Protein AF-0000000078795588 (afdb_homodimer)

Organism: Cecembia lonarensis (strain CCUG 58316 / KCTC 22772 / LW9) (NCBI:txid1225176)

InterPro domains:
  IPR018873 KilA-N, DNA-binding domain [PF10543] (16-115)

Foldseek 3Di:
DDPVVLVVLLVLLVLQWDADPNFTKGWLCSLCVQLVHHSVVLVVLCVVVVVQADCVFKDFDDPVRQVVVLVVSLVVPDDPPVNPVSVVVVPDPVPVPVGTIMIGGLSNLLSSCVRRPDPSSNVSSVSSNVSVVVLVVLLVVLVVVLVVLVVVLVVPVPCVVVSVVVNVVSCCVNVVPPPPPPPPPPPDD/DDPVVLVVLLVLLVLQWDADPNFTKGWLCSLCVQLVHHSVVLVVLCVVVVVQADCVFKDFDDPVRQVVVLVVSLVVPDDPPVNPVSVVVVPDPVPVPVGTIMIGGLSNLLSSCVRRPDPSSNVSSVSSNVSVVVLVVLLVVLVVVLVVLVVVLVVPVPCVVVSVVVNVVSCCVNVVPPPPPPPPPPPDD

Solvent-accessible surface area (backbone atoms only — not comparable to full-atom values): 21237 Å² total; per-residue (Å²): 131,57,73,64,58,55,49,51,51,48,51,53,49,58,72,49,53,42,78,53,95,91,32,60,25,32,41,45,59,63,49,14,57,66,43,70,47,52,44,67,56,50,52,50,46,45,61,78,43,44,90,73,48,49,70,86,18,30,47,66,49,50,74,69,55,47,53,52,49,53,52,52,50,47,59,69,68,32,53,93,84,55,59,67,62,67,62,59,44,65,64,80,75,48,64,69,61,90,56,70,56,42,33,24,23,68,64,26,50,44,45,44,49,52,66,40,78,48,72,60,27,44,55,44,47,52,51,50,53,50,49,56,50,50,53,50,51,52,49,51,51,46,51,51,48,48,47,50,43,50,55,49,28,69,71,32,80,83,52,36,65,59,41,53,50,51,44,51,48,46,45,44,65,69,43,61,58,84,60,73,69,75,72,78,71,76,78,77,131,131,59,73,63,57,56,48,53,51,49,51,54,50,58,71,48,52,42,78,52,96,91,34,61,26,33,42,44,59,61,50,14,56,66,44,70,47,52,45,66,56,49,53,48,46,45,61,77,44,44,91,73,48,49,70,86,19,30,45,69,50,49,76,67,55,48,54,52,48,51,52,51,52,50,59,69,68,34,55,93,84,55,60,65,61,67,61,58,42,65,66,79,73,46,60,70,60,91,58,71,56,42,32,24,24,68,65,27,51,43,44,44,48,51,68,40,78,47,74,61,27,42,54,43,46,52,52,49,53,51,50,55,51,51,52,48,52,53,48,51,51,46,51,50,49,47,48,50,42,50,54,50,28,70,74,32,79,81,50,37,66,61,40,52,50,50,44,52,49,47,43,45,64,68,44,61,59,84,60,73,70,75,72,78,69,78,77,76,131

Sequence (378 aa):
MDNSSDLIIQERITRSIHLIRNQKVMMDSDLAEMYGVETKVLNQAVKRNMDRFPEDFMFQLTNEEWEDLQVTVKEQNVPHSLRSQFVTLKSDRGRHRKYLPYVFTEQGVAMLSSVLKSKTAIQVNISIMRVFVKMREWAANYQGLIRKIDELSQNQSEHNEHIQNIYQIIEELVRPSMTERKTIGFKKPMDNSSDLIIQERITRSIHLIRNQKVMMDSDLAEMYGVETKVLNQAVKRNMDRFPEDFMFQLTNEEWEDLQVTVKEQNVPHSLRSQFVTLKSDRGRHRKYLPYVFTEQGVAMLSSVLKSKTAIQVNISIMRVFVKMREWAANYQGLIRKIDELSQNQSEHNEHIQNIYQIIEELVRPSMTERKTIGFKKP

Structure (mmCIF, N/CA/C/O backbone):
data_AF-0000000078795588-model_v1
#
loop_
_entity.id
_entity.type
_entity.pdbx_description
1 polymer 'ORF6N domain protein'
#
loop_
_atom_site.group_PDB
_atom_site.id
_atom_site.type_symbol
_atom_site.label_atom_id
_atom_site.label_alt_id
_atom_site.label_comp_id
_atom_site.label_asym_id
_atom_site.label_entity_id
_atom_site.label_seq_id
_atom_site.pdbx_PDB_ins_code
_atom_site.Cartn_x
_atom_site.Cartn_y
_atom_site.Cartn_z
_atom_site.occupancy
_atom_site.B_iso_or_equiv
_atom_site.auth_seq_id
_atom_site.auth_comp_id
_atom_site.auth_asym_id
_atom_site.auth_atom_id
_atom_site.pdbx_PDB_model_num
ATOM 1 N N . MET A 1 1 ? -12.211 -0.584 -21.031 1 42 1 MET A N 1
ATOM 2 C CA . MET A 1 1 ? -13.156 -0.68 -19.922 1 42 1 MET A CA 1
ATOM 3 C C . MET A 1 1 ? -13.859 0.653 -19.688 1 42 1 MET A C 1
ATOM 5 O O . MET A 1 1 ? -13.211 1.695 -19.594 1 42 1 MET A O 1
ATOM 9 N N . ASP A 1 2 ? -15.055 0.732 -19.844 1 54.34 2 ASP A N 1
ATOM 10 C CA . ASP A 1 2 ? -15.891 1.929 -19.875 1 54.34 2 ASP A CA 1
ATOM 11 C C . ASP A 1 2 ? -15.781 2.715 -18.578 1 54.34 2 ASP A C 1
ATOM 13 O O . ASP A 1 2 ? -15.57 2.133 -17.516 1 54.34 2 ASP A O 1
ATOM 17 N N . ASN A 1 3 ? -15.414 3.998 -18.672 1 61.44 3 ASN A N 1
ATOM 18 C CA . ASN A 1 3 ? -15.305 5.008 -17.625 1 61.44 3 ASN A CA 1
ATOM 19 C C . ASN A 1 3 ? -16.375 4.82 -16.562 1 61.44 3 ASN A C 1
ATOM 21 O O . ASN A 1 3 ? -16.094 4.957 -15.367 1 61.44 3 ASN A O 1
ATOM 25 N N . SER A 1 4 ? -17.484 4.328 -17.047 1 63.31 4 SER A N 1
ATOM 26 C CA . SER A 1 4 ? -18.609 4.18 -16.109 1 63.31 4 SER A CA 1
ATOM 27 C C . SER A 1 4 ? -18.438 2.953 -15.227 1 63.31 4 SER A C 1
ATOM 29 O O . SER A 1 4 ? -18.703 3.006 -14.023 1 63.31 4 SER A O 1
ATOM 31 N N . SER A 1 5 ? -17.938 1.923 -15.836 1 75.19 5 SER A N 1
ATOM 32 C CA . SER A 1 5 ? -17.75 0.682 -15.094 1 75.19 5 SER A CA 1
ATOM 33 C C . SER A 1 5 ? -16.641 0.83 -14.047 1 75.19 5 SER A C 1
ATOM 35 O O . SER A 1 5 ? -16.75 0.304 -12.938 1 75.19 5 SER A O 1
ATOM 37 N N . ASP A 1 6 ? -15.695 1.58 -14.445 1 77.56 6 ASP A N 1
ATOM 38 C CA . ASP A 1 6 ? -14.578 1.812 -13.547 1 77.56 6 ASP A CA 1
ATOM 39 C C . ASP A 1 6 ? -15.016 2.613 -12.32 1 77.56 6 ASP A C 1
ATOM 41 O O . ASP A 1 6 ? -14.586 2.326 -11.203 1 77.56 6 ASP A O 1
ATOM 45 N N . LEU A 1 7 ? -16.031 3.453 -12.594 1 77.81 7 LEU A N 1
ATOM 46 C CA . LEU A 1 7 ? -16.5 4.293 -11.508 1 77.81 7 LEU A CA 1
ATOM 47 C C . LEU A 1 7 ? -17.359 3.484 -10.539 1 77.81 7 LEU A C 1
ATOM 49 O O . LEU A 1 7 ? -17.297 3.691 -9.32 1 77.81 7 LEU A O 1
ATOM 53 N N . ILE A 1 8 ? -18.094 2.59 -11.094 1 79.5 8 ILE A N 1
ATOM 54 C CA . ILE A 1 8 ? -18.969 1.771 -10.273 1 79.5 8 ILE A CA 1
ATOM 55 C C . ILE A 1 8 ? -18.141 0.85 -9.383 1 79.5 8 ILE A C 1
ATOM 57 O O . ILE A 1 8 ? -18.438 0.698 -8.188 1 79.5 8 ILE A O 1
ATOM 61 N N . ILE A 1 9 ? -17.109 0.32 -9.938 1 87.31 9 ILE A N 1
ATOM 62 C CA . ILE A 1 9 ? -16.25 -0.585 -9.172 1 87.31 9 ILE A CA 1
ATOM 63 C C . ILE A 1 9 ? -15.516 0.192 -8.086 1 87.31 9 ILE A C 1
ATOM 65 O O . ILE A 1 9 ? -15.375 -0.292 -6.957 1 87.31 9 ILE A O 1
ATOM 69 N N . GLN A 1 10 ? -15.18 1.382 -8.43 1 86.19 10 GLN A N 1
ATOM 70 C CA . GLN A 1 10 ? -14.469 2.209 -7.461 1 86.19 10 GLN A CA 1
ATOM 71 C C . GLN A 1 10 ? -15.367 2.553 -6.273 1 86.19 10 GLN A C 1
ATOM 73 O O . GLN A 1 10 ? -14.914 2.543 -5.125 1 86.19 10 GLN A O 1
ATOM 78 N N . GLU A 1 11 ? -16.594 2.83 -6.648 1 81.56 11 GLU A N 1
ATOM 79 C CA . GLU A 1 11 ? -17.547 3.15 -5.594 1 81.56 11 GLU A CA 1
ATOM 80 C C . GLU A 1 11 ? -17.797 1.945 -4.691 1 81.56 11 GLU A C 1
ATOM 82 O O . GLU A 1 11 ? -17.859 2.082 -3.467 1 81.56 11 GLU A O 1
ATOM 87 N N . ARG A 1 12 ? -17.922 0.865 -5.328 1 86 12 ARG A N 1
ATOM 88 C CA . ARG A 1 12 ? -18.141 -0.372 -4.582 1 86 12 ARG A CA 1
ATOM 89 C C . ARG A 1 12 ? -16.969 -0.665 -3.65 1 86 12 ARG A C 1
ATOM 91 O O . ARG A 1 12 ? -17.172 -1.044 -2.494 1 86 12 ARG A O 1
ATOM 98 N N . ILE A 1 13 ? -15.797 -0.481 -4.137 1 91.88 13 ILE A N 1
ATOM 99 C CA . ILE A 1 13 ? -14.586 -0.716 -3.355 1 91.88 13 ILE A CA 1
ATOM 100 C C . ILE A 1 13 ? -14.547 0.243 -2.168 1 91.88 13 ILE A C 1
ATOM 102 O O . ILE A 1 13 ? -14.328 -0.177 -1.03 1 91.88 13 ILE A O 1
ATOM 106 N N . THR A 1 14 ? -14.859 1.479 -2.461 1 87.44 14 THR A N 1
ATOM 107 C CA . THR A 1 14 ? -14.797 2.508 -1.43 1 87.44 14 THR A CA 1
ATOM 108 C C . THR A 1 14 ? -15.766 2.193 -0.29 1 87.44 14 THR A C 1
ATOM 110 O O . THR A 1 14 ? -15.406 2.324 0.883 1 87.44 14 THR A O 1
ATOM 113 N N . ARG A 1 15 ? -16.875 1.668 -0.626 1 82.69 15 ARG A N 1
ATOM 114 C CA . ARG A 1 15 ? -17.922 1.373 0.353 1 82.69 15 ARG A CA 1
ATOM 115 C C . ARG A 1 15 ? -17.562 0.141 1.179 1 82.69 15 ARG A C 1
ATOM 117 O O . ARG A 1 15 ? -18.094 -0.06 2.27 1 82.69 15 ARG A O 1
ATOM 124 N N . SER A 1 16 ? -16.656 -0.606 0.677 1 91.25 16 SER A N 1
ATOM 125 C CA . SER A 1 16 ? -16.297 -1.862 1.331 1 91.25 16 SER A CA 1
ATOM 126 C C . SER A 1 16 ? -15.078 -1.699 2.221 1 91.25 16 SER A C 1
ATOM 128 O O . SER A 1 16 ? -14.562 -2.68 2.764 1 91.25 16 SER A O 1
ATOM 130 N N . ILE A 1 17 ? -14.57 -0.516 2.346 1 91.94 17 ILE A N 1
ATOM 131 C CA . ILE A 1 17 ? -13.422 -0.249 3.205 1 91.94 17 ILE A CA 1
ATOM 132 C C . ILE A 1 17 ? -13.906 0.265 4.562 1 91.94 17 ILE A C 1
ATOM 134 O O . ILE A 1 17 ? -14.711 1.193 4.629 1 91.94 17 ILE A O 1
ATOM 138 N N . HIS A 1 18 ? -13.422 -0.373 5.613 1 89.31 18 HIS A N 1
ATOM 139 C CA . HIS A 1 18 ? -13.797 -0.026 6.98 1 89.31 18 HIS A CA 1
ATOM 140 C C . HIS A 1 18 ? -12.578 0.349 7.812 1 89.31 18 HIS A C 1
ATOM 142 O O . HIS A 1 18 ? -11.453 -0.041 7.484 1 89.31 18 HIS A O 1
ATOM 148 N N . LEU A 1 19 ? -12.828 1.055 8.82 1 89.56 19 LEU A N 1
ATOM 149 C CA . LEU A 1 19 ? -11.781 1.384 9.781 1 89.56 19 LEU A CA 1
ATOM 150 C C . LEU A 1 19 ? -11.898 0.527 11.031 1 89.56 19 LEU A C 1
ATOM 152 O O . LEU A 1 19 ? -12.867 0.66 11.789 1 89.56 19 LEU A O 1
ATOM 156 N N . ILE A 1 20 ? -10.969 -0.334 11.227 1 91 20 ILE A N 1
ATOM 157 C CA . ILE A 1 20 ? -10.93 -1.21 12.398 1 91 20 ILE A CA 1
ATOM 158 C C . ILE A 1 20 ? -9.531 -1.191 13.008 1 91 20 ILE A C 1
ATOM 160 O O . ILE A 1 20 ? -8.539 -1.351 12.297 1 91 20 ILE A O 1
ATOM 164 N N . ARG A 1 21 ? -9.422 -1.012 14.281 1 92.31 21 ARG A N 1
ATOM 165 C CA . ARG A 1 21 ? -8.148 -0.946 14.984 1 92.31 21 ARG A CA 1
ATOM 166 C C . ARG A 1 21 ? -7.215 0.074 14.328 1 92.31 21 ARG A C 1
ATOM 168 O O . ARG A 1 21 ? -6.039 -0.21 14.102 1 92.31 21 ARG A O 1
ATOM 175 N N . ASN A 1 22 ? -7.801 1.106 13.867 1 86.31 22 ASN A N 1
ATOM 176 C CA . ASN A 1 22 ? -7.109 2.242 13.266 1 86.31 22 ASN A CA 1
ATOM 177 C C . ASN A 1 22 ? -6.477 1.873 11.93 1 86.31 22 ASN A C 1
ATOM 179 O O . ASN A 1 22 ? -5.492 2.482 11.516 1 86.31 22 ASN A O 1
ATOM 183 N N . GLN A 1 23 ? -7.062 0.828 11.328 1 90.94 23 GLN A N 1
ATOM 184 C CA . GLN A 1 23 ? -6.598 0.394 10.016 1 90.94 23 GLN A CA 1
ATOM 185 C C . GLN A 1 23 ? -7.762 0.285 9.031 1 90.94 23 GLN A C 1
ATOM 187 O O . GLN A 1 23 ? -8.852 -0.165 9.391 1 90.94 23 GLN A O 1
ATOM 192 N N . LYS A 1 24 ? -7.461 0.81 7.871 1 92.56 24 LYS A N 1
ATOM 193 C CA . LYS A 1 24 ? -8.438 0.574 6.809 1 92.56 24 LYS A CA 1
ATOM 194 C C . LYS A 1 24 ? -8.398 -0.877 6.34 1 92.56 24 LYS A C 1
ATOM 196 O O . LYS A 1 24 ? -7.332 -1.391 5.98 1 92.56 24 LYS A O 1
ATOM 201 N N . VAL A 1 25 ? -9.586 -1.532 6.359 1 96.38 25 VAL A N 1
ATOM 202 C CA . VAL A 1 25 ? -9.594 -2.959 6.059 1 96.38 25 VAL A CA 1
ATOM 203 C C . VAL A 1 25 ? -10.781 -3.291 5.156 1 96.38 25 VAL A C 1
ATOM 205 O O . VAL A 1 25 ? -11.727 -2.508 5.051 1 96.38 25 VAL A O 1
ATOM 208 N N . MET A 1 26 ? -10.648 -4.41 4.492 1 97.38 26 MET A N 1
ATOM 209 C CA . MET A 1 26 ? -11.742 -4.996 3.721 1 97.38 26 MET A CA 1
ATOM 210 C C . MET A 1 26 ? -12.055 -6.406 4.199 1 97.38 26 MET A C 1
ATOM 212 O O . MET A 1 26 ? -11.148 -7.172 4.527 1 97.38 26 MET A O 1
ATOM 216 N N . MET A 1 27 ? -13.312 -6.762 4.148 1 96.81 27 MET A N 1
ATOM 217 C CA . MET A 1 27 ? -13.766 -8.07 4.617 1 96.81 27 MET A CA 1
ATOM 218 C C . MET A 1 27 ? -13.461 -9.148 3.588 1 96.81 27 MET A C 1
ATOM 220 O O . MET A 1 27 ? -13.547 -8.906 2.381 1 96.81 27 MET A O 1
ATOM 224 N N . ASP A 1 28 ? -13.195 -10.344 4.105 1 97.62 28 ASP A N 1
ATOM 225 C CA . ASP A 1 28 ? -12.922 -11.477 3.23 1 97.62 28 ASP A CA 1
ATOM 226 C C . ASP A 1 28 ? -14.094 -11.75 2.293 1 97.62 28 ASP A C 1
ATOM 228 O O . ASP A 1 28 ? -13.898 -12.023 1.107 1 97.62 28 ASP A O 1
ATOM 232 N N . SER A 1 29 ? -15.297 -11.617 2.814 1 95.81 29 SER A N 1
ATOM 233 C CA . SER A 1 29 ? -16.484 -11.883 2.016 1 95.81 29 SER A CA 1
ATOM 234 C C . SER A 1 29 ? -16.625 -10.891 0.869 1 95.81 29 SER A C 1
ATOM 236 O O . SER A 1 29 ? -16.922 -11.273 -0.263 1 95.81 29 SER A O 1
ATOM 238 N N . ASP A 1 30 ? -16.406 -9.594 1.185 1 94.94 30 ASP A N 1
ATOM 239 C CA . ASP A 1 30 ? -16.469 -8.562 0.153 1 94.94 30 ASP A CA 1
ATOM 240 C C . ASP A 1 30 ? -15.398 -8.781 -0.913 1 94.94 30 ASP A C 1
ATOM 242 O O . ASP A 1 30 ? -15.68 -8.672 -2.109 1 94.94 30 ASP A O 1
ATOM 246 N N . LEU A 1 31 ? -14.188 -9.141 -0.479 1 97.62 31 LEU A N 1
ATOM 247 C CA . LEU A 1 31 ? -13.078 -9.391 -1.391 1 97.62 31 LEU A CA 1
ATOM 248 C C . LEU A 1 31 ? -13.367 -10.594 -2.283 1 97.62 31 LEU A C 1
ATOM 250 O O . LEU A 1 31 ? -13.156 -10.539 -3.496 1 97.62 31 LEU A O 1
ATOM 254 N N . ALA A 1 32 ? -13.883 -11.602 -1.669 1 97.25 32 ALA A N 1
ATOM 255 C CA . ALA A 1 32 ? -14.203 -12.812 -2.428 1 97.25 32 ALA A CA 1
ATOM 256 C C . ALA A 1 32 ? -15.203 -12.508 -3.537 1 97.25 32 ALA A C 1
ATOM 258 O O . ALA A 1 32 ? -15.023 -12.945 -4.68 1 97.25 32 ALA A O 1
ATOM 259 N N . GLU A 1 33 ? -16.188 -11.805 -3.162 1 95.56 33 GLU A N 1
ATOM 260 C CA . GLU A 1 33 ? -17.203 -11.422 -4.137 1 95.56 33 GLU A CA 1
ATOM 261 C C . GLU A 1 33 ? -16.594 -10.625 -5.285 1 95.56 33 GLU A C 1
ATOM 263 O O . GLU A 1 33 ? -16.859 -10.906 -6.457 1 95.56 33 GLU A O 1
ATOM 268 N N . MET A 1 34 ? -15.773 -9.711 -4.941 1 95.75 34 MET A N 1
ATOM 269 C CA . MET A 1 34 ? -15.164 -8.852 -5.961 1 95.75 34 MET A CA 1
ATOM 270 C C . MET A 1 34 ? -14.227 -9.656 -6.852 1 95.75 34 MET A C 1
ATOM 272 O O . MET A 1 34 ? -14.133 -9.406 -8.055 1 95.75 34 MET A O 1
ATOM 276 N N . TYR A 1 35 ? -13.57 -10.602 -6.254 1 95.94 35 TYR A N 1
ATOM 277 C CA . TYR A 1 35 ? -12.625 -11.43 -6.992 1 95.94 35 TYR A CA 1
ATOM 278 C C . TYR A 1 35 ? -13.352 -12.5 -7.801 1 95.94 35 TYR A C 1
ATOM 280 O O . TYR A 1 35 ? -12.758 -13.141 -8.672 1 95.94 35 TYR A O 1
ATOM 288 N N . GLY A 1 36 ? -14.539 -12.711 -7.539 1 94.81 36 GLY A N 1
ATOM 289 C CA . GLY A 1 36 ? -15.32 -13.711 -8.258 1 94.81 36 GLY A CA 1
ATOM 290 C C . GLY A 1 36 ? -15.094 -15.125 -7.754 1 94.81 36 GLY A C 1
ATOM 291 O O . GLY A 1 36 ? -15.086 -16.078 -8.539 1 94.81 36 GLY A O 1
ATOM 292 N N . VAL A 1 37 ? -14.82 -15.281 -6.457 1 96.44 37 VAL A N 1
ATOM 293 C CA . VAL A 1 37 ? -14.617 -16.594 -5.84 1 96.44 37 VAL A CA 1
ATOM 294 C C . VAL A 1 37 ? -15.445 -16.688 -4.562 1 96.44 37 VAL A C 1
ATOM 296 O O . VAL A 1 37 ? -15.977 -15.688 -4.078 1 96.44 37 VAL A O 1
ATOM 299 N N . GLU A 1 38 ? -15.586 -17.906 -4.105 1 96.19 38 GLU A N 1
ATOM 300 C CA . GLU A 1 38 ? -16.234 -18.094 -2.812 1 96.19 38 GLU A CA 1
ATOM 301 C C . GLU A 1 38 ? -15.312 -17.688 -1.666 1 96.19 38 GLU A C 1
ATOM 303 O O . GLU A 1 38 ? -14.094 -17.844 -1.756 1 96.19 38 GLU A O 1
ATOM 308 N N . THR A 1 39 ? -15.898 -17.188 -0.557 1 95.81 39 THR A N 1
ATOM 309 C CA . THR A 1 39 ? -15.133 -16.781 0.616 1 95.81 39 THR A CA 1
ATOM 310 C C . THR A 1 39 ? -14.266 -17.938 1.112 1 95.81 39 THR A C 1
ATOM 312 O O . THR A 1 39 ? -13.102 -17.734 1.475 1 95.81 39 THR A O 1
ATOM 315 N N . LYS A 1 40 ? -14.852 -19.109 1.037 1 95.44 40 LYS A N 1
ATOM 316 C CA . LYS A 1 40 ? -14.125 -20.297 1.49 1 95.44 40 LYS A CA 1
ATOM 317 C C . LYS A 1 40 ? -12.883 -20.531 0.635 1 95.44 40 LYS A C 1
ATOM 319 O O . LYS A 1 40 ? -11.828 -20.906 1.154 1 95.44 40 LYS A O 1
ATOM 324 N N . VAL A 1 41 ? -13.008 -20.359 -0.613 1 96.25 41 VAL A N 1
ATOM 325 C CA . VAL A 1 41 ? -11.914 -20.562 -1.555 1 96.25 41 VAL A CA 1
ATOM 326 C C . VAL A 1 41 ? -10.82 -19.531 -1.309 1 96.25 41 VAL A C 1
ATOM 328 O O . VAL A 1 41 ? -9.633 -19.875 -1.28 1 96.25 41 VAL A O 1
ATOM 331 N N . LEU A 1 42 ? -11.211 -18.266 -1.098 1 97.19 42 LEU A N 1
ATOM 332 C CA . LEU A 1 42 ? -10.258 -17.219 -0.779 1 97.19 42 LEU A CA 1
ATOM 333 C C . LEU A 1 42 ? -9.492 -17.547 0.5 1 97.19 42 LEU A C 1
ATOM 335 O O . LEU A 1 42 ? -8.266 -17.5 0.523 1 97.19 42 LEU A O 1
ATOM 339 N N . ASN A 1 43 ? -10.242 -17.922 1.525 1 96.62 43 ASN A N 1
ATOM 340 C CA . ASN A 1 43 ? -9.625 -18.188 2.822 1 96.62 43 ASN A CA 1
ATOM 341 C C . ASN A 1 43 ? -8.727 -19.406 2.773 1 96.62 43 ASN A C 1
ATOM 343 O O . ASN A 1 43 ? -7.703 -19.469 3.459 1 96.62 43 ASN A O 1
ATOM 347 N N . GLN A 1 44 ? -9.109 -20.391 1.909 1 97.25 44 GLN A N 1
ATOM 348 C CA . GLN A 1 44 ? -8.273 -21.562 1.726 1 97.25 44 GLN A CA 1
ATOM 349 C C . GLN A 1 44 ? -6.953 -21.203 1.045 1 97.25 44 GLN A C 1
ATOM 351 O O . GLN A 1 44 ? -5.895 -21.703 1.425 1 97.25 44 GLN A O 1
ATOM 356 N N . ALA A 1 45 ? -7.055 -20.406 0.041 1 96.88 45 ALA A N 1
ATOM 357 C CA . ALA A 1 45 ? -5.855 -19.953 -0.661 1 96.88 45 ALA A CA 1
ATOM 358 C C . ALA A 1 45 ? -4.918 -19.203 0.28 1 96.88 45 ALA A C 1
ATOM 360 O O . ALA A 1 45 ? -3.703 -19.406 0.25 1 96.88 45 ALA A O 1
ATOM 361 N N . VAL A 1 46 ? -5.5 -18.359 1.13 1 97 46 VAL A N 1
ATOM 362 C CA . VAL A 1 46 ? -4.727 -17.609 2.105 1 97 46 VAL A CA 1
ATOM 363 C C . VAL A 1 46 ? -4.062 -18.562 3.098 1 97 46 VAL A C 1
ATOM 365 O O . VAL A 1 46 ? -2.871 -18.422 3.391 1 97 46 VAL A O 1
ATOM 368 N N . LYS A 1 47 ? -4.805 -19.531 3.527 1 96.31 47 LYS A N 1
ATOM 369 C CA . LYS A 1 47 ? -4.305 -20.484 4.508 1 96.31 47 LYS A CA 1
ATOM 370 C C . LYS A 1 47 ? -3.135 -21.297 3.945 1 96.31 47 LYS A C 1
ATOM 372 O O . LYS A 1 47 ? -2.189 -21.609 4.668 1 96.31 47 LYS A O 1
ATOM 377 N N . ARG A 1 48 ? -3.158 -21.625 2.693 1 95.81 48 ARG A N 1
ATOM 378 C CA . ARG A 1 48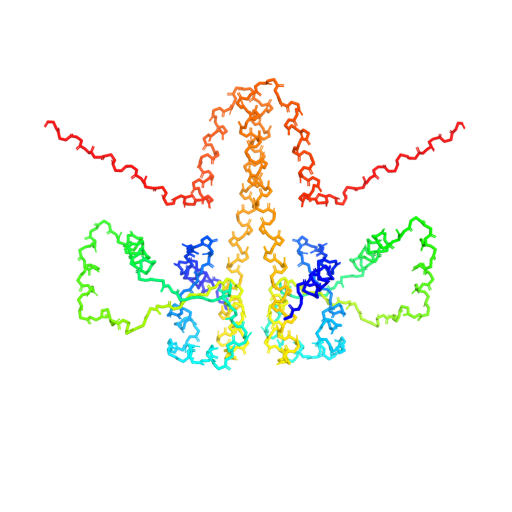 ? -2.1 -22.375 2.025 1 95.81 48 ARG A CA 1
ATOM 379 C C . ARG A 1 48 ? -0.839 -21.531 1.879 1 95.81 48 ARG A C 1
ATOM 381 O O . ARG A 1 48 ? 0.248 -22.062 1.649 1 95.81 48 ARG A O 1
ATOM 388 N N . ASN A 1 49 ? -1.02 -20.219 1.948 1 95.25 49 ASN A N 1
ATOM 389 C CA . ASN A 1 49 ? 0.087 -19.281 1.799 1 95.25 49 ASN A CA 1
ATOM 390 C C . ASN A 1 49 ? 0.212 -18.359 3.012 1 95.25 49 ASN A C 1
ATOM 392 O O . ASN A 1 49 ? 0.456 -17.172 2.865 1 95.25 49 ASN A O 1
ATOM 396 N N . MET A 1 50 ? 0.092 -18.969 4.105 1 94.44 50 MET A N 1
ATOM 397 C CA . MET A 1 50 ? -0.057 -18.203 5.344 1 94.44 50 MET A CA 1
ATOM 398 C C . MET A 1 50 ? 1.188 -17.375 5.625 1 94.44 50 MET A C 1
ATOM 400 O O . MET A 1 50 ? 1.104 -16.312 6.254 1 94.44 50 MET A O 1
ATOM 404 N N . ASP A 1 51 ? 2.299 -17.766 5.094 1 92.75 51 ASP A N 1
ATOM 405 C CA . ASP A 1 51 ? 3.555 -17.062 5.305 1 92.75 51 ASP A CA 1
ATOM 406 C C . ASP A 1 51 ? 3.504 -15.664 4.684 1 92.75 51 ASP A C 1
ATOM 408 O O . ASP A 1 51 ? 4.281 -14.781 5.059 1 92.75 51 ASP A O 1
ATOM 412 N N . ARG A 1 52 ? 2.537 -15.445 3.828 1 94.81 52 ARG A N 1
ATOM 413 C CA . ARG A 1 52 ? 2.408 -14.18 3.119 1 94.81 52 ARG A CA 1
ATOM 414 C C . ARG A 1 52 ? 1.492 -13.219 3.873 1 94.81 52 ARG A C 1
ATOM 416 O O . ARG A 1 52 ? 1.424 -12.031 3.549 1 94.81 52 ARG A O 1
ATOM 423 N N . PHE A 1 53 ? 0.845 -13.758 4.902 1 96.88 53 PHE A N 1
ATOM 424 C CA . PHE A 1 53 ? -0.22 -12.977 5.52 1 96.88 53 PHE A CA 1
ATOM 425 C C . PHE A 1 53 ? 0.006 -12.844 7.023 1 96.88 53 PHE A C 1
ATOM 427 O O . PHE A 1 53 ? -0.767 -13.383 7.82 1 96.88 53 PHE A O 1
ATOM 434 N N . PRO A 1 54 ? 1.006 -12.055 7.375 1 96.12 54 PRO A N 1
ATOM 435 C CA . PRO A 1 54 ? 1.187 -11.812 8.805 1 96.12 54 PRO A CA 1
ATOM 436 C C . PRO A 1 54 ? 0.006 -11.078 9.438 1 96.12 54 PRO A C 1
ATOM 438 O O . PRO A 1 54 ? -0.901 -10.641 8.727 1 96.12 54 PRO A O 1
ATOM 441 N N . GLU A 1 55 ? 0.053 -10.836 10.672 1 95.44 55 GLU A N 1
ATOM 442 C CA . GLU A 1 55 ? -1.078 -10.312 11.43 1 95.44 55 GLU A CA 1
ATOM 443 C C . GLU A 1 55 ? -1.374 -8.867 11.055 1 95.44 55 GLU A C 1
ATOM 445 O O . GLU A 1 55 ? -2.516 -8.414 11.164 1 95.44 55 GLU A O 1
ATOM 450 N N . ASP A 1 56 ? -0.353 -8.195 10.602 1 95.44 56 ASP A N 1
ATOM 451 C CA . ASP A 1 56 ? -0.566 -6.793 10.242 1 95.44 56 ASP A CA 1
ATOM 452 C C . ASP A 1 56 ? -1.143 -6.664 8.836 1 95.44 56 ASP A C 1
ATOM 454 O O . ASP A 1 56 ? -1.57 -5.582 8.43 1 95.44 56 ASP A O 1
ATOM 458 N N . PHE A 1 57 ? -1.229 -7.801 8.164 1 97.5 57 PHE A N 1
ATOM 459 C CA . PHE A 1 57 ? -1.801 -7.801 6.828 1 97.5 57 PHE A CA 1
ATOM 460 C C . PHE A 1 57 ? -3.24 -8.305 6.852 1 97.5 57 PHE A C 1
ATOM 462 O O . PHE A 1 57 ? -4.051 -7.918 6.012 1 97.5 57 PHE A O 1
ATOM 469 N N . MET A 1 58 ? -3.451 -9.117 7.707 1 98 58 MET A N 1
ATOM 470 C CA . MET A 1 58 ? -4.746 -9.781 7.836 1 98 58 MET A CA 1
ATOM 471 C C . MET A 1 58 ? -4.992 -10.219 9.273 1 98 58 MET A C 1
ATOM 473 O O . MET A 1 58 ? -4.074 -10.695 9.953 1 98 58 MET A O 1
ATOM 477 N N . PHE A 1 59 ? -6.246 -10.039 9.75 1 97.69 59 PHE A N 1
ATOM 478 C CA . PHE A 1 59 ? -6.594 -10.516 11.086 1 97.69 59 PHE A CA 1
ATOM 479 C C . PHE A 1 59 ? -8.078 -10.852 11.172 1 97.69 59 PHE A C 1
ATOM 481 O O . PHE A 1 59 ? -8.859 -10.438 10.32 1 97.69 59 PHE A O 1
ATOM 488 N N . GLN A 1 60 ? -8.367 -11.664 12.156 1 97.12 60 GLN A N 1
ATOM 489 C CA . GLN A 1 60 ? -9.75 -12.039 12.406 1 97.12 60 GLN A CA 1
ATOM 490 C C . GLN A 1 60 ? -10.422 -11.07 13.375 1 97.12 60 GLN A C 1
ATOM 492 O O . GLN A 1 60 ? -9.82 -10.68 14.375 1 97.12 60 GLN A O 1
ATOM 497 N N . LEU A 1 61 ? -11.68 -10.688 13.078 1 96.38 61 LEU A N 1
ATOM 498 C CA . LEU A 1 61 ? -12.43 -9.797 13.961 1 96.38 61 LEU A CA 1
ATOM 499 C C . LEU A 1 61 ? -12.836 -10.516 15.242 1 96.38 61 LEU A C 1
ATOM 501 O O . LEU A 1 61 ? -13.078 -11.719 15.234 1 96.38 61 LEU A O 1
ATOM 505 N N . THR A 1 62 ? -12.773 -9.734 16.281 1 95.88 62 THR A N 1
ATOM 506 C CA . THR A 1 62 ? -13.383 -10.25 17.5 1 95.88 62 THR A CA 1
ATOM 507 C C . THR A 1 62 ? -14.906 -10.164 17.438 1 95.88 62 THR A C 1
ATOM 509 O O . THR A 1 62 ? -15.453 -9.531 16.531 1 95.88 62 THR A O 1
ATOM 512 N N . ASN A 1 63 ? -15.57 -10.867 18.406 1 93.38 63 ASN A N 1
ATOM 513 C CA . ASN A 1 63 ? -17.031 -10.789 18.484 1 93.38 63 ASN A CA 1
ATOM 514 C C . ASN A 1 63 ? -17.5 -9.352 18.641 1 93.38 63 ASN A C 1
ATOM 516 O O . ASN A 1 63 ? -18.469 -8.938 18 1 93.38 63 ASN A O 1
ATOM 520 N N . GLU A 1 64 ? -16.844 -8.617 19.438 1 93.38 64 GLU A N 1
ATOM 521 C CA . GLU A 1 64 ? -17.203 -7.227 19.688 1 93.38 64 GLU A CA 1
ATOM 522 C C . GLU A 1 64 ? -17.016 -6.363 18.453 1 93.38 64 GLU A C 1
ATOM 524 O O . GLU A 1 64 ? -17.891 -5.562 18.109 1 93.38 64 GLU A O 1
ATOM 529 N N . GLU A 1 65 ? -15.945 -6.551 17.734 1 92.94 65 GLU A N 1
ATOM 530 C CA . GLU A 1 65 ? -15.656 -5.793 16.531 1 92.94 65 GLU A CA 1
ATOM 531 C C . GLU A 1 65 ? -16.672 -6.102 15.43 1 92.94 65 GLU A C 1
ATOM 533 O O . GLU A 1 65 ? -17.094 -5.203 14.695 1 92.94 65 GLU A O 1
ATOM 538 N N . TRP A 1 66 ? -17.016 -7.297 15.367 1 92.12 66 TRP A N 1
ATOM 539 C CA . TRP A 1 66 ? -17.969 -7.746 14.352 1 92.12 66 TRP A CA 1
ATOM 540 C C . TRP A 1 66 ? -19.344 -7.148 14.594 1 92.12 66 TRP A C 1
ATOM 542 O O . TRP A 1 66 ? -20 -6.68 13.664 1 92.12 66 TRP A O 1
ATOM 552 N N . GLU A 1 67 ? -19.766 -7.176 15.781 1 88.19 67 GLU A N 1
ATOM 553 C CA . GLU A 1 67 ? -21.047 -6.598 16.156 1 88.19 67 GLU A CA 1
ATOM 554 C C . GLU A 1 67 ? -21.078 -5.098 15.875 1 88.19 67 GLU A C 1
ATOM 556 O O . GLU A 1 67 ? -22.062 -4.578 15.352 1 88.19 67 GLU A O 1
ATOM 561 N N . ASP A 1 68 ? -20.016 -4.465 16.188 1 87.31 68 ASP A N 1
ATOM 562 C CA . ASP A 1 68 ? -19.906 -3.029 15.961 1 87.31 68 ASP A CA 1
ATOM 563 C C . ASP A 1 68 ? -19.984 -2.703 14.469 1 87.31 68 ASP A C 1
ATOM 565 O O . ASP A 1 68 ? -20.594 -1.715 14.078 1 87.31 68 ASP A O 1
ATOM 569 N N . LEU A 1 69 ? -19.312 -3.488 13.703 1 86.5 69 LEU A N 1
ATOM 570 C CA . LEU A 1 69 ? -19.281 -3.281 12.258 1 86.5 69 LEU A CA 1
ATOM 571 C C . LEU A 1 69 ? -20.672 -3.48 11.648 1 86.5 69 LEU A C 1
ATOM 573 O O . LEU A 1 69 ? -21.062 -2.756 10.734 1 86.5 69 LEU A O 1
ATOM 577 N N . GLN A 1 70 ? -21.375 -4.414 12.125 1 84.5 70 GLN A N 1
ATOM 578 C CA . GLN A 1 70 ? -22.703 -4.695 11.625 1 84.5 70 GLN A CA 1
ATOM 579 C C . GLN A 1 70 ? -23.656 -3.529 11.906 1 84.5 70 GLN A C 1
ATOM 581 O O . GLN A 1 70 ? -24.5 -3.197 11.07 1 84.5 70 GLN A O 1
ATOM 586 N N . VAL A 1 71 ? -23.438 -2.936 13.008 1 74.94 71 VAL A N 1
ATOM 587 C CA . VAL A 1 71 ? -24.266 -1.808 13.406 1 74.94 71 VAL A CA 1
ATOM 588 C C . VAL A 1 71 ? -23.969 -0.6 12.523 1 74.94 71 VAL A C 1
ATOM 590 O O . VAL A 1 71 ? -24.875 0.085 12.055 1 74.94 71 VAL A O 1
ATOM 593 N N . THR A 1 72 ? -22.734 -0.454 12.203 1 69.62 72 THR A N 1
ATOM 594 C CA . THR A 1 72 ? -22.297 0.69 11.406 1 69.62 72 THR A CA 1
ATOM 595 C C . THR A 1 72 ? -22.766 0.55 9.961 1 69.62 72 THR A C 1
ATOM 597 O O . THR A 1 72 ? -23.219 1.52 9.352 1 69.62 72 THR A O 1
ATOM 600 N N . VAL A 1 73 ? -22.641 -0.624 9.469 1 68.94 73 VAL A N 1
ATOM 601 C CA . VAL A 1 73 ? -23 -0.871 8.078 1 68.94 73 VAL A CA 1
ATOM 602 C C . VAL A 1 73 ? -24.516 -0.739 7.906 1 68.94 73 VAL A C 1
ATOM 604 O O . VAL A 1 73 ? -24.984 -0.196 6.906 1 68.94 73 VAL A O 1
ATOM 607 N N . LYS A 1 74 ? -25.266 -1.265 8.875 1 64.62 74 LYS A N 1
ATOM 608 C CA . LYS A 1 74 ? -26.719 -1.165 8.836 1 64.62 74 LYS A CA 1
ATOM 609 C C . LYS A 1 74 ? -27.172 0.292 8.867 1 64.62 74 LYS A C 1
ATOM 611 O O . LYS A 1 74 ? -28.109 0.672 8.164 1 64.62 74 LYS A O 1
ATOM 616 N N . GLU A 1 75 ? -26.484 1.011 9.641 1 57.94 75 GLU A N 1
ATOM 617 C CA . GLU A 1 75 ? -26.859 2.416 9.781 1 57.94 75 GLU A CA 1
ATOM 618 C C . GLU A 1 75 ? -26.562 3.195 8.5 1 57.94 75 GLU A C 1
ATOM 620 O O . GLU A 1 75 ? -27.281 4.133 8.156 1 57.94 75 GLU A O 1
ATOM 625 N N . GLN A 1 76 ? -25.469 2.779 7.883 1 56.38 76 GLN A N 1
ATOM 626 C CA . GLN A 1 76 ? -25.094 3.441 6.637 1 56.38 76 GLN A CA 1
ATOM 627 C C . GLN A 1 76 ? -26.047 3.053 5.508 1 56.38 76 GLN A C 1
ATOM 629 O O . GLN A 1 76 ? -26.297 3.85 4.602 1 56.38 76 GLN A O 1
ATOM 634 N N . ASN A 1 77 ? -26.469 1.838 5.422 1 52.59 77 ASN A N 1
ATOM 635 C CA . ASN A 1 77 ? -27.375 1.351 4.391 1 52.59 77 ASN A CA 1
ATOM 636 C C . ASN A 1 77 ? -28.828 1.674 4.73 1 52.59 77 ASN A C 1
ATOM 638 O O . ASN A 1 77 ? -29.734 1.374 3.949 1 52.59 77 ASN A O 1
ATOM 642 N N . VAL A 1 78 ? -29.203 1.924 6.047 1 41.59 78 VAL A N 1
ATOM 643 C CA . VAL A 1 78 ? -30.609 2.141 6.359 1 41.59 78 VAL A CA 1
ATOM 644 C C . VAL A 1 78 ? -31.078 3.48 5.789 1 41.59 78 VAL A C 1
ATOM 646 O O . VAL A 1 78 ? -30.562 4.535 6.172 1 41.59 78 VAL A O 1
ATOM 649 N N . PRO A 1 79 ? -31.625 3.555 4.66 1 41.81 79 PRO A N 1
ATOM 650 C CA . PRO A 1 79 ? -32.562 4.684 4.539 1 41.81 79 PRO A CA 1
ATOM 651 C C . PRO A 1 79 ? -33.438 4.844 5.766 1 41.81 79 PRO A C 1
ATOM 653 O O . PRO A 1 79 ? -33.656 3.887 6.516 1 41.81 79 PRO A O 1
ATOM 656 N N . HIS A 1 80 ? -33.875 6.145 6.348 1 38.5 80 HIS A N 1
ATOM 657 C CA . HIS A 1 80 ? -34.75 6.344 7.508 1 38.5 80 HIS A CA 1
ATOM 658 C C . HIS A 1 80 ? -35.75 5.203 7.66 1 38.5 80 HIS A C 1
ATOM 660 O O . HIS A 1 80 ? -36.062 4.793 8.773 1 38.5 80 HIS A O 1
ATOM 666 N N . SER A 1 81 ? -36.531 4.863 6.562 1 36.84 81 SER A N 1
ATOM 667 C CA . SER A 1 81 ? -37.719 4.012 6.578 1 36.84 81 SER A CA 1
ATOM 668 C C . SER A 1 81 ? -37.344 2.549 6.789 1 36.84 81 SER A C 1
ATOM 670 O O . SER A 1 81 ? -38.156 1.763 7.285 1 36.84 81 SER A O 1
ATOM 672 N N . LEU A 1 82 ? -36.281 2.002 6.207 1 34 82 LEU A N 1
ATOM 673 C CA . LEU A 1 82 ? -36.156 0.549 6.207 1 34 82 LEU A CA 1
ATOM 674 C C . LEU A 1 82 ? -35.25 0.087 7.332 1 34 82 LEU A C 1
ATOM 676 O O . LEU A 1 82 ? -34.656 -0.999 7.258 1 34 82 LEU A O 1
ATOM 680 N N . ARG A 1 83 ? -34.969 0.846 8.375 1 35.78 83 ARG A N 1
ATOM 681 C CA . ARG A 1 83 ? -34.312 0.434 9.625 1 35.78 83 ARG A CA 1
ATOM 682 C C . ARG A 1 83 ? -34.844 -0.926 10.078 1 35.78 83 ARG A C 1
ATOM 684 O O . ARG A 1 83 ? -34.25 -1.551 10.969 1 35.78 83 ARG A O 1
ATOM 691 N N . SER A 1 84 ? -36.125 -1.212 9.828 1 33.62 84 SER A N 1
ATOM 692 C CA . SER A 1 84 ? -36.875 -2.332 10.406 1 33.62 84 SER A CA 1
ATOM 693 C C . SER A 1 84 ? -36.312 -3.666 9.914 1 33.62 84 SER A C 1
ATOM 695 O O . SER A 1 84 ? -36.375 -4.672 10.625 1 33.62 84 SER A O 1
ATOM 697 N N . GLN A 1 85 ? -36.062 -3.859 8.516 1 32.5 85 GLN A N 1
ATOM 698 C CA . GLN A 1 85 ? -35.875 -5.203 7.973 1 32.5 85 GLN A CA 1
ATOM 699 C C . GLN A 1 85 ? -34.5 -5.727 8.258 1 32.5 85 GLN A C 1
ATOM 701 O O . GLN A 1 85 ? -34.188 -6.906 8.039 1 32.5 85 GLN A O 1
ATOM 706 N N . PHE A 1 86 ? -33.438 -4.914 8.469 1 34.88 86 PHE A N 1
ATOM 707 C CA . PHE A 1 86 ? -32.125 -5.4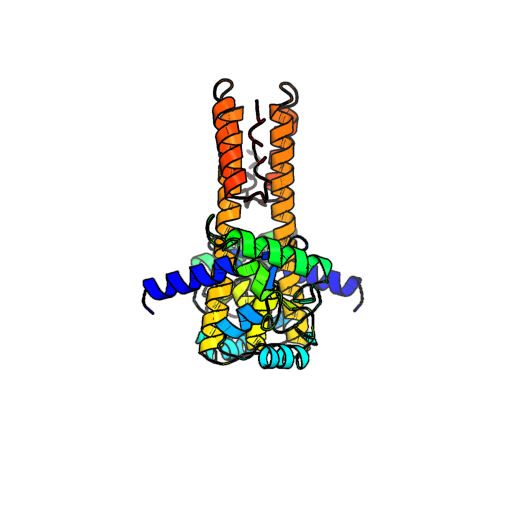88 8.68 1 34.88 86 PHE A CA 1
ATOM 708 C C . PHE A 1 86 ? -32.031 -6.133 10.062 1 34.88 86 PHE A C 1
ATOM 710 O O . PHE A 1 86 ? -31.047 -6.832 10.359 1 34.88 86 PHE A O 1
ATOM 717 N N . VAL A 1 87 ? -32.812 -5.742 11.055 1 35.44 87 VAL A N 1
ATOM 718 C CA . VAL A 1 87 ? -32.969 -6.441 12.328 1 35.44 87 VAL A CA 1
ATOM 719 C C . VAL A 1 87 ? -33.344 -7.902 12.078 1 35.44 87 VAL A C 1
ATOM 721 O O . VAL A 1 87 ? -32.969 -8.781 12.852 1 35.44 87 VAL A O 1
ATOM 724 N N . THR A 1 88 ? -34.375 -8.188 11.148 1 34.56 88 THR A N 1
ATOM 725 C CA . THR A 1 88 ? -34.906 -9.539 10.977 1 34.56 88 THR A CA 1
ATOM 726 C C . THR A 1 88 ? -33.844 -10.43 10.328 1 34.56 88 THR A C 1
ATOM 728 O O . THR A 1 88 ? -34.031 -11.648 10.234 1 34.56 88 THR A O 1
ATOM 731 N N . LEU A 1 89 ? -33 -9.82 9.422 1 33.78 89 LEU A N 1
ATOM 732 C CA . LEU A 1 89 ? -32.062 -10.812 8.898 1 33.78 89 LEU A CA 1
ATOM 733 C C . LEU A 1 89 ? -31.094 -11.273 9.984 1 33.78 89 LEU A C 1
ATOM 735 O O . LEU A 1 89 ? -30.094 -11.953 9.688 1 33.78 89 LEU A O 1
ATOM 739 N N . LYS A 1 90 ? -31.016 -10.727 11.102 1 35.84 90 LYS A N 1
ATOM 740 C CA . LYS A 1 90 ? -30.406 -11.359 12.266 1 35.84 90 LYS A CA 1
ATOM 741 C C . LYS A 1 90 ? -30.844 -12.82 12.391 1 35.84 90 LYS A C 1
ATOM 743 O O . LYS A 1 90 ? -30.328 -13.555 13.234 1 35.84 90 LYS A O 1
ATOM 748 N N . SER A 1 91 ? -32.156 -13.094 12.172 1 35.25 91 SER A N 1
ATOM 749 C CA . SER A 1 91 ? -32.594 -14.438 12.492 1 35.25 91 SER A CA 1
ATOM 750 C C . SER A 1 91 ? -31.859 -15.484 11.672 1 35.25 91 SER A C 1
ATOM 752 O O . SER A 1 91 ? -31.281 -16.422 12.227 1 35.25 91 SER A O 1
ATOM 754 N N . ASP A 1 92 ? -32.688 -16.188 10.492 1 35.22 92 ASP A N 1
ATOM 755 C CA . ASP A 1 92 ? -32.375 -17.453 9.852 1 35.22 92 ASP A CA 1
ATOM 756 C C . ASP A 1 92 ? -31.141 -17.312 8.961 1 35.22 92 ASP A C 1
ATOM 758 O O . ASP A 1 92 ? -30.297 -18.219 8.93 1 35.22 92 ASP A O 1
ATOM 762 N N . ARG A 1 93 ? -31.25 -16.359 7.852 1 32.44 93 ARG A N 1
ATOM 763 C CA . ARG A 1 93 ? -30.281 -16.453 6.758 1 32.44 93 ARG A CA 1
ATOM 764 C C . ARG A 1 93 ? -29 -15.703 7.094 1 32.44 93 ARG A C 1
ATOM 766 O O . ARG A 1 93 ? -28.188 -15.438 6.207 1 32.44 93 ARG A O 1
ATOM 773 N N . GLY A 1 94 ? -28.938 -14.633 7.891 1 39.03 94 GLY A N 1
ATOM 774 C CA . GLY A 1 94 ? -27.562 -14.336 8.234 1 39.03 94 GLY A CA 1
ATOM 775 C C . GLY A 1 94 ? -26.719 -15.57 8.508 1 39.03 94 GLY A C 1
ATOM 776 O O . GLY A 1 94 ? -26.922 -16.25 9.516 1 39.03 94 GLY A O 1
ATOM 777 N N . ARG A 1 95 ? -26.594 -16.312 7.598 1 39.69 95 ARG A N 1
ATOM 778 C CA . ARG A 1 95 ? -25.719 -17.469 7.68 1 39.69 95 ARG A CA 1
ATOM 779 C C . ARG A 1 95 ? -24.734 -17.344 8.836 1 39.69 95 ARG A C 1
ATOM 781 O O . ARG A 1 95 ? -23.938 -16.406 8.875 1 39.69 95 ARG A O 1
ATOM 788 N N . HIS A 1 96 ? -25.094 -17.562 10.102 1 47.53 96 HIS A N 1
ATOM 789 C CA . HIS A 1 96 ? -24.234 -17.812 11.258 1 47.53 96 HIS A CA 1
ATOM 790 C C . HIS A 1 96 ? -22.812 -18.109 10.82 1 47.53 96 HIS A C 1
ATOM 792 O O . HIS A 1 96 ? -22.531 -19.188 10.289 1 47.53 96 HIS A O 1
ATOM 798 N N . ARG A 1 97 ? -22.312 -17.078 10.289 1 55.62 97 ARG A N 1
ATOM 799 C CA . ARG A 1 97 ? -20.922 -17.453 10.047 1 55.62 97 ARG A CA 1
ATOM 800 C C . ARG A 1 97 ? -20.375 -18.297 11.195 1 55.62 97 ARG A C 1
ATOM 802 O O . ARG A 1 97 ? -20.453 -17.891 12.359 1 55.62 97 ARG A O 1
ATOM 809 N N . LYS A 1 98 ? -20.453 -19.547 10.984 1 65.19 98 LYS A N 1
ATOM 810 C CA . LYS A 1 98 ? -19.828 -20.438 11.945 1 65.19 98 LYS A CA 1
ATOM 811 C C . LYS A 1 98 ? -18.516 -19.844 12.469 1 65.19 98 LYS A C 1
ATOM 813 O O . LYS A 1 98 ? -18.172 -20.031 13.641 1 65.19 98 LYS A O 1
ATOM 818 N N . TYR A 1 99 ? -17.875 -18.844 11.594 1 85.62 99 TYR A N 1
ATOM 819 C CA . TYR A 1 99 ? -16.578 -18.312 12 1 85.62 99 TYR A CA 1
ATOM 820 C C . TYR A 1 99 ? -16.531 -16.797 11.836 1 85.62 99 TYR A C 1
ATOM 822 O O . TYR A 1 99 ? -17.219 -16.234 10.984 1 85.62 99 TYR A O 1
ATOM 830 N N . LEU A 1 100 ? -15.906 -16.125 12.664 1 92.62 100 LEU A N 1
ATOM 831 C CA . LEU A 1 100 ? -15.695 -14.68 12.594 1 92.62 100 LEU A CA 1
ATOM 832 C C . LEU A 1 100 ? -14.938 -14.305 11.32 1 92.62 100 LEU A C 1
ATOM 834 O O . LEU A 1 100 ? -14.039 -15.039 10.891 1 92.62 100 LEU A O 1
ATOM 838 N N . PRO A 1 101 ? -15.305 -13.242 10.695 1 94.81 101 PRO A N 1
ATOM 839 C CA . PRO A 1 101 ? -14.703 -12.883 9.406 1 94.81 101 PRO A CA 1
ATOM 840 C C . PRO A 1 101 ? -13.242 -12.445 9.547 1 94.81 101 PRO A C 1
ATOM 842 O O . PRO A 1 101 ? -12.852 -11.914 10.586 1 94.81 101 PRO A O 1
ATOM 845 N N . TYR A 1 102 ? -12.516 -12.742 8.531 1 97.19 102 TYR A N 1
ATOM 846 C CA . TYR A 1 102 ? -11.188 -12.156 8.367 1 97.19 102 TYR A CA 1
ATOM 847 C C . TYR A 1 102 ? -11.281 -10.805 7.656 1 97.19 102 TYR A C 1
ATOM 849 O O . TYR A 1 102 ? -12.164 -10.594 6.828 1 97.19 102 TYR A O 1
ATOM 857 N N . VAL A 1 103 ? -10.383 -9.93 8.047 1 98.06 103 VAL A N 1
ATOM 858 C CA . VAL A 1 103 ? -10.258 -8.656 7.344 1 98.06 103 VAL A CA 1
ATOM 859 C C . VAL A 1 103 ? -8.82 -8.469 6.867 1 98.06 103 VAL A C 1
ATOM 861 O O . VAL A 1 103 ? -7.883 -8.984 7.488 1 98.06 103 VAL A O 1
ATOM 864 N N . PHE A 1 104 ? -8.727 -7.785 5.766 1 98.44 104 PHE A N 1
ATOM 865 C CA . PHE A 1 104 ? -7.434 -7.551 5.129 1 98.44 104 PHE A CA 1
ATOM 866 C C . PHE A 1 104 ? -7.109 -6.062 5.094 1 98.44 104 PHE A C 1
ATOM 868 O O . PHE A 1 104 ? -7.965 -5.242 4.746 1 98.44 104 PHE A O 1
ATOM 875 N N . THR A 1 105 ? -5.848 -5.723 5.504 1 97.69 105 THR A N 1
ATOM 876 C CA . THR A 1 105 ? -5.359 -4.359 5.3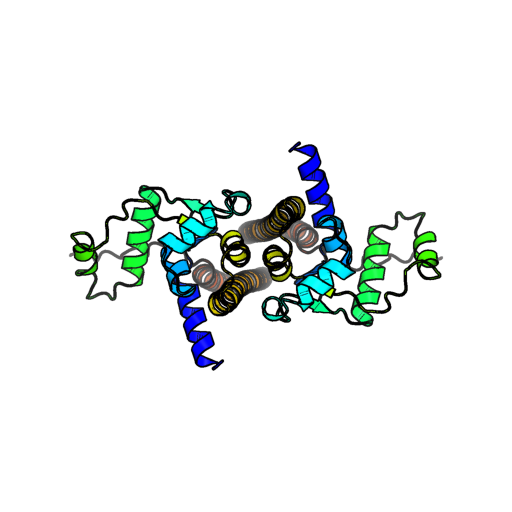32 1 97.69 105 THR A CA 1
ATOM 877 C C . THR A 1 105 ? -4.973 -4.102 3.879 1 97.69 105 THR A C 1
ATOM 879 O O . THR A 1 105 ? -5.066 -4.996 3.039 1 97.69 105 THR A O 1
ATOM 882 N N . GLU A 1 106 ? -4.586 -2.85 3.609 1 96.12 106 GLU A N 1
ATOM 883 C CA . GLU A 1 106 ? -4.125 -2.51 2.268 1 96.12 106 GLU A CA 1
ATOM 884 C C . GLU A 1 106 ? -3.025 -3.463 1.804 1 96.12 106 GLU A C 1
ATOM 886 O O . GLU A 1 106 ? -3.062 -3.961 0.677 1 96.12 106 GLU A O 1
ATOM 891 N N . GLN A 1 107 ? -2.113 -3.756 2.707 1 96.25 107 GLN A N 1
ATOM 892 C CA . GLN A 1 107 ? -1.017 -4.664 2.389 1 96.25 107 GLN A CA 1
ATOM 893 C C . GLN A 1 107 ? -1.52 -6.094 2.213 1 96.25 107 GLN A C 1
ATOM 895 O O . GLN A 1 107 ? -1.018 -6.836 1.365 1 96.25 107 GLN A O 1
ATOM 900 N N . GLY A 1 108 ? -2.498 -6.453 3.004 1 97.44 108 GLY A N 1
ATOM 901 C CA . GLY A 1 108 ? -3.105 -7.766 2.861 1 97.44 108 GLY A CA 1
ATOM 902 C C . GLY A 1 108 ? -3.793 -7.961 1.522 1 97.44 108 GLY A C 1
ATOM 903 O O . GLY A 1 108 ? -3.648 -9.016 0.893 1 97.44 108 GLY A O 1
ATOM 904 N N . VAL A 1 109 ? -4.52 -6.945 1.135 1 97.56 109 VAL A N 1
ATOM 905 C CA . VAL A 1 109 ? -5.191 -6.996 -0.161 1 97.56 109 VAL A CA 1
ATOM 906 C C . VAL A 1 109 ? -4.152 -7.09 -1.276 1 97.56 109 VAL A C 1
ATOM 908 O O . VAL A 1 109 ? -4.312 -7.871 -2.219 1 97.56 109 VAL A O 1
ATOM 911 N N . ALA A 1 110 ? -3.094 -6.312 -1.122 1 95.81 110 ALA A N 1
ATOM 912 C CA . ALA A 1 110 ? -2.023 -6.359 -2.115 1 95.81 110 ALA A CA 1
ATOM 913 C C . ALA A 1 110 ? -1.454 -7.773 -2.236 1 95.81 110 ALA A C 1
ATOM 915 O O . ALA A 1 110 ? -1.203 -8.25 -3.344 1 95.81 110 ALA A O 1
ATOM 916 N N . MET A 1 111 ? -1.367 -8.414 -1.152 1 96.06 111 MET A N 1
ATOM 917 C CA . MET A 1 111 ? -0.759 -9.734 -1.116 1 96.06 111 MET A CA 1
ATOM 918 C C . MET A 1 111 ? -1.676 -10.773 -1.757 1 96.06 111 MET A C 1
ATOM 920 O O . MET A 1 111 ? -1.211 -11.82 -2.223 1 96.06 111 MET A O 1
ATOM 924 N N . LEU A 1 112 ? -2.934 -10.523 -1.766 1 96.81 112 LEU A N 1
ATOM 925 C CA . LEU A 1 112 ? -3.873 -11.469 -2.367 1 96.81 112 LEU A CA 1
ATOM 926 C C . LEU A 1 112 ? -3.557 -11.68 -3.842 1 96.81 112 LEU A C 1
ATOM 928 O O . LEU A 1 112 ? -3.943 -12.695 -4.422 1 96.81 112 LEU A O 1
ATOM 932 N N . SER A 1 113 ? -2.848 -10.742 -4.434 1 93.5 113 SER A N 1
ATOM 933 C CA . SER A 1 113 ? -2.445 -10.883 -5.828 1 93.5 113 SER A CA 1
ATOM 934 C C . SER A 1 113 ? -1.518 -12.078 -6.016 1 93.5 113 SER A C 1
ATOM 936 O O . SER A 1 113 ? -1.4 -12.609 -7.125 1 93.5 113 SER A O 1
ATOM 938 N N . SER A 1 114 ? -0.882 -12.453 -4.945 1 93.19 114 SER A N 1
ATOM 939 C CA . SER A 1 114 ? 0.052 -13.57 -5.027 1 93.19 114 SER A CA 1
ATOM 940 C C . SER A 1 114 ? -0.677 -14.906 -4.945 1 93.19 114 SER A C 1
ATOM 942 O O . SER A 1 114 ? -0.115 -15.945 -5.289 1 93.19 114 SER A O 1
ATOM 944 N N . VAL A 1 115 ? -1.924 -14.867 -4.559 1 93.88 115 VAL A N 1
ATOM 945 C CA . VAL A 1 115 ? -2.588 -16.141 -4.305 1 93.88 115 VAL A CA 1
ATOM 946 C C . VAL A 1 115 ? -3.771 -16.312 -5.258 1 93.88 115 VAL A C 1
ATOM 948 O O . VAL A 1 115 ? -4.199 -17.422 -5.539 1 93.88 115 VAL A O 1
ATOM 951 N N . LEU A 1 116 ? -4.309 -15.266 -5.723 1 93.06 116 LEU A N 1
ATOM 952 C CA . LEU A 1 116 ? -5.375 -15.289 -6.719 1 93.06 116 LEU A CA 1
ATOM 953 C C . LEU A 1 116 ? -4.867 -14.781 -8.062 1 93.06 116 LEU A C 1
ATOM 955 O O . LEU A 1 116 ? -4.543 -13.594 -8.203 1 93.06 116 LEU A O 1
ATOM 959 N N . LYS A 1 117 ? -4.938 -15.641 -9.055 1 91.06 117 LYS A N 1
ATOM 960 C CA . LYS A 1 117 ? -4.156 -15.328 -10.242 1 91.06 117 LYS A CA 1
ATOM 961 C C . LYS A 1 117 ? -5.051 -15.203 -11.477 1 91.06 117 LYS A C 1
ATOM 963 O O . LYS A 1 117 ? -4.559 -15.031 -12.594 1 91.06 117 LYS A O 1
ATOM 968 N N . SER A 1 118 ? -6.324 -15.258 -11.289 1 93.38 118 SER A N 1
ATOM 969 C CA . SER A 1 118 ? -7.199 -15.094 -12.445 1 93.38 118 SER A CA 1
ATOM 970 C C . SER A 1 118 ? -7.125 -13.68 -13 1 93.38 118 SER A C 1
ATOM 972 O O . SER A 1 118 ? -6.828 -12.734 -12.266 1 93.38 118 SER A O 1
ATOM 974 N N . LYS A 1 119 ? -7.391 -13.516 -14.273 1 93.06 119 LYS A N 1
ATOM 975 C CA . LYS A 1 119 ? -7.363 -12.195 -14.906 1 93.06 119 LYS A CA 1
ATOM 976 C C . LYS A 1 119 ? -8.297 -11.227 -14.188 1 93.06 119 LYS A C 1
ATOM 978 O O . LYS A 1 119 ? -7.938 -10.07 -13.953 1 93.06 119 LYS A O 1
ATOM 983 N N . THR A 1 120 ? -9.438 -11.75 -13.836 1 93.44 120 THR A N 1
ATOM 984 C CA . THR A 1 120 ? -10.406 -10.93 -13.117 1 93.44 120 THR A CA 1
ATOM 985 C C . THR A 1 120 ? -9.867 -10.508 -11.758 1 93.44 120 THR A C 1
ATOM 987 O O . THR A 1 120 ? -9.961 -9.344 -11.375 1 93.44 120 THR A O 1
ATOM 990 N N . ALA A 1 121 ? -9.289 -11.453 -11.086 1 94.5 121 ALA A N 1
ATOM 991 C CA . ALA A 1 121 ? -8.758 -11.18 -9.75 1 94.5 121 ALA A CA 1
ATOM 992 C C . ALA A 1 121 ? -7.621 -10.156 -9.812 1 94.5 121 ALA A C 1
ATOM 994 O O . ALA A 1 121 ? -7.527 -9.273 -8.961 1 94.5 121 ALA A O 1
ATOM 995 N N . ILE A 1 122 ? -6.879 -10.227 -10.836 1 93.62 122 ILE A N 1
ATOM 996 C CA . ILE A 1 122 ? -5.75 -9.312 -11 1 93.62 122 ILE A CA 1
ATOM 997 C C . ILE A 1 122 ? -6.258 -7.895 -11.234 1 93.62 122 ILE A C 1
ATOM 999 O O . ILE A 1 122 ? -5.797 -6.949 -10.594 1 93.62 122 ILE A O 1
ATOM 1003 N N . GLN A 1 123 ? -7.188 -7.746 -12.07 1 94.31 123 GLN A N 1
ATOM 1004 C CA . GLN A 1 123 ? -7.742 -6.434 -12.391 1 94.31 123 GLN A CA 1
ATOM 1005 C C . GLN A 1 123 ? -8.43 -5.82 -11.172 1 94.31 123 GLN A C 1
ATOM 1007 O O . GLN A 1 123 ? -8.281 -4.625 -10.906 1 94.31 123 GLN A O 1
ATOM 1012 N N . VAL A 1 124 ? -9.148 -6.668 -10.484 1 95.12 124 VAL A N 1
ATOM 1013 C CA . VAL A 1 124 ? -9.828 -6.199 -9.289 1 95.12 124 VAL A CA 1
ATOM 1014 C C . VAL A 1 124 ? -8.805 -5.758 -8.242 1 95.12 124 VAL A C 1
ATOM 1016 O O . VAL A 1 124 ? -8.969 -4.719 -7.602 1 95.12 124 VAL A O 1
ATOM 1019 N N . ASN A 1 125 ? -7.785 -6.574 -8.039 1 96.06 125 ASN A N 1
ATOM 1020 C CA . ASN A 1 125 ? -6.727 -6.23 -7.094 1 96.06 125 ASN A CA 1
ATOM 1021 C C . ASN A 1 125 ? -6.113 -4.871 -7.406 1 96.06 125 ASN A C 1
ATOM 1023 O O . ASN A 1 125 ? -5.941 -4.043 -6.512 1 96.06 125 ASN A O 1
ATOM 1027 N N . ILE A 1 126 ? -5.836 -4.621 -8.641 1 95.88 126 ILE A N 1
ATOM 1028 C CA . ILE A 1 126 ? -5.246 -3.361 -9.086 1 95.88 126 ILE A CA 1
ATOM 1029 C C . ILE A 1 126 ? -6.211 -2.213 -8.797 1 95.88 126 ILE A C 1
ATOM 1031 O O . ILE A 1 126 ? -5.801 -1.168 -8.281 1 95.88 126 ILE A O 1
ATOM 1035 N N . SER A 1 127 ? -7.461 -2.432 -9.094 1 95.94 127 SER A N 1
ATOM 1036 C CA . SER A 1 127 ? -8.469 -1.409 -8.859 1 95.94 127 SER A CA 1
ATOM 1037 C C . SER A 1 127 ? -8.578 -1.071 -7.375 1 95.94 127 SER A C 1
ATOM 1039 O O . SER A 1 127 ? -8.703 0.099 -7.004 1 95.94 127 SER A O 1
ATOM 1041 N N . ILE A 1 128 ? -8.516 -2.084 -6.543 1 96.81 128 ILE A N 1
ATOM 1042 C CA . ILE A 1 128 ? -8.602 -1.872 -5.102 1 96.81 128 ILE A CA 1
ATOM 1043 C C . ILE A 1 128 ? -7.402 -1.064 -4.621 1 96.81 128 ILE A C 1
ATOM 1045 O O . ILE A 1 128 ? -7.551 -0.107 -3.859 1 96.81 128 ILE A O 1
ATOM 1049 N N . MET A 1 129 ? -6.219 -1.409 -5.137 1 95.94 129 MET A N 1
ATOM 1050 C CA . MET A 1 129 ? -5.008 -0.689 -4.746 1 95.94 129 MET A CA 1
ATOM 1051 C C . MET A 1 129 ? -5.094 0.777 -5.156 1 95.94 129 MET A C 1
ATOM 1053 O O . MET A 1 129 ? -4.688 1.661 -4.398 1 95.94 129 MET A O 1
ATOM 1057 N N . ARG A 1 130 ? -5.676 1.022 -6.281 1 93.38 130 ARG A N 1
ATOM 1058 C CA . ARG A 1 130 ? -5.82 2.391 -6.77 1 93.38 130 ARG A CA 1
ATOM 1059 C C . ARG A 1 130 ? -6.77 3.189 -5.883 1 93.38 130 ARG A C 1
ATOM 1061 O O . ARG A 1 130 ? -6.562 4.383 -5.66 1 93.38 130 ARG A O 1
ATOM 1068 N N . VAL A 1 131 ? -7.754 2.535 -5.426 1 92.38 131 VAL A N 1
ATOM 1069 C CA . VAL A 1 131 ? -8.695 3.211 -4.539 1 92.38 131 VAL A CA 1
ATOM 1070 C C . VAL A 1 131 ? -7.996 3.588 -3.234 1 92.38 131 VAL A C 1
ATOM 1072 O O . VAL A 1 131 ? -8.172 4.699 -2.727 1 92.38 131 VAL A O 1
ATOM 1075 N N . PHE A 1 132 ? -7.215 2.664 -2.699 1 93.31 132 PHE A N 1
ATOM 1076 C CA . PHE A 1 132 ? -6.461 2.965 -1.487 1 93.31 132 PHE A CA 1
ATOM 1077 C C . PHE A 1 132 ? -5.535 4.16 -1.706 1 93.31 132 PHE A C 1
ATOM 1079 O O . PHE A 1 132 ? -5.441 5.043 -0.851 1 93.31 132 PHE A O 1
ATOM 1086 N N . VAL A 1 133 ? -4.875 4.203 -2.816 1 89.12 133 VAL A N 1
ATOM 1087 C CA . VAL A 1 133 ? -3.969 5.297 -3.148 1 89.12 133 VAL A CA 1
ATOM 1088 C C . VAL A 1 133 ? -4.746 6.609 -3.225 1 89.12 133 VAL A C 1
ATOM 1090 O O . VAL A 1 133 ? -4.32 7.621 -2.664 1 89.12 133 VAL A O 1
ATOM 1093 N N . LYS A 1 134 ? -5.848 6.551 -3.9 1 86.25 134 LYS A N 1
ATOM 1094 C CA . LYS A 1 134 ? -6.676 7.742 -4.055 1 86.25 134 LYS A CA 1
ATOM 1095 C C . LYS A 1 134 ? -7.156 8.258 -2.703 1 86.25 134 LYS A C 1
ATOM 1097 O O . LYS A 1 134 ? -7.16 9.469 -2.461 1 86.25 134 LYS A O 1
ATOM 1102 N N . MET A 1 135 ? -7.508 7.355 -1.888 1 85.75 135 MET A N 1
ATOM 1103 C CA . MET A 1 135 ? -7.973 7.734 -0.556 1 85.75 135 MET A CA 1
ATOM 1104 C C . MET A 1 135 ? -6.863 8.414 0.236 1 85.75 135 MET A C 1
ATOM 1106 O O . MET A 1 135 ? -7.109 9.398 0.939 1 85.75 135 MET A O 1
ATOM 1110 N N . ARG A 1 136 ? -5.688 7.977 0.078 1 82.25 136 ARG A N 1
ATOM 1111 C CA . ARG A 1 136 ? -4.547 8.562 0.771 1 82.25 136 ARG A CA 1
ATOM 1112 C C . ARG A 1 136 ? -4.227 9.953 0.224 1 82.25 136 ARG A C 1
ATOM 1114 O O . ARG A 1 136 ? -3.889 10.859 0.983 1 82.25 136 ARG A O 1
ATOM 1121 N N . GLU A 1 137 ? -4.262 10.016 -1.057 1 79.06 137 GLU A N 1
ATOM 1122 C CA . GLU A 1 137 ? -4.004 11.297 -1.699 1 79.06 137 GLU A CA 1
ATOM 1123 C C . GLU A 1 137 ? -5.02 12.352 -1.255 1 79.06 137 GLU A C 1
ATOM 1125 O O . GLU A 1 137 ? -4.656 13.508 -1.02 1 79.06 137 GLU A O 1
ATOM 1130 N N . TRP A 1 138 ? -6.191 11.922 -1.175 1 75.19 138 TRP A N 1
ATOM 1131 C CA . TRP A 1 138 ? -7.246 12.828 -0.729 1 75.19 138 TRP A CA 1
ATOM 1132 C C . TRP A 1 138 ? -7 13.289 0.704 1 75.19 138 TRP A C 1
ATOM 1134 O O . TRP A 1 138 ? -7.16 14.469 1.019 1 75.19 138 TRP A O 1
ATOM 1144 N N . ALA A 1 139 ? -6.535 12.375 1.504 1 69.81 139 ALA A N 1
ATOM 1145 C CA . ALA A 1 139 ? -6.266 12.695 2.902 1 69.81 139 ALA A CA 1
ATOM 1146 C C . ALA A 1 139 ? -5.094 13.672 3.027 1 69.81 139 ALA A C 1
ATOM 1148 O O . ALA A 1 139 ? -5.133 14.594 3.842 1 69.81 139 ALA A O 1
ATOM 1149 N N . ALA A 1 140 ? -4.086 13.523 2.201 1 68.12 140 ALA A N 1
ATOM 1150 C CA . ALA A 1 140 ? -2.9 14.383 2.219 1 68.12 140 ALA A CA 1
ATOM 1151 C C . ALA A 1 140 ? -3.234 15.789 1.739 1 68.12 140 ALA A C 1
ATOM 1153 O O . ALA A 1 140 ? -2.75 16.781 2.301 1 68.12 140 ALA A O 1
ATOM 1154 N N . ASN A 1 141 ? -3.982 15.766 0.692 1 63.91 141 ASN A N 1
ATOM 1155 C CA . ASN A 1 141 ? -4.387 17.062 0.156 1 63.91 141 ASN A CA 1
ATOM 1156 C C . ASN A 1 141 ? -5.238 17.844 1.154 1 63.91 141 ASN A C 1
ATOM 1158 O O . ASN A 1 141 ? -5.094 19.062 1.282 1 63.91 141 ASN A O 1
ATOM 1162 N N . TYR A 1 142 ? -5.941 17.109 1.746 1 58.44 142 TYR A N 1
ATOM 1163 C CA . TYR A 1 142 ? -6.781 17.734 2.768 1 58.44 142 TYR A CA 1
ATOM 1164 C C . TYR A 1 142 ? -5.938 18.312 3.896 1 58.44 142 TYR A C 1
ATOM 1166 O O . TYR A 1 142 ? -6.18 19.422 4.352 1 58.44 142 TYR A O 1
ATOM 1174 N N . GLN A 1 143 ? -5.008 17.625 4.293 1 60.81 143 GLN A N 1
ATOM 1175 C CA . GLN A 1 143 ? -4.109 18.094 5.344 1 60.81 143 GLN A CA 1
ATOM 1176 C C . GLN A 1 143 ? -3.344 19.328 4.895 1 60.81 143 GLN A C 1
ATOM 1178 O O . GLN A 1 143 ? -3.141 20.266 5.68 1 60.81 143 GLN A O 1
ATOM 1183 N N . GLY A 1 144 ? -2.975 19.297 3.625 1 58.78 144 GLY A N 1
ATOM 1184 C CA . GLY A 1 144 ? -2.336 20.469 3.064 1 58.78 144 GLY A CA 1
ATOM 1185 C C . GLY A 1 144 ? -3.227 21.703 3.09 1 58.78 144 GLY A C 1
ATOM 1186 O O . GLY A 1 144 ? -2.77 22.797 3.412 1 58.78 144 GLY A O 1
ATOM 1187 N N . LEU A 1 145 ? -4.457 21.406 2.734 1 57.53 145 LEU A N 1
ATOM 1188 C CA . LEU A 1 145 ? -5.422 22.5 2.73 1 57.53 145 LEU A CA 1
ATOM 1189 C C . LEU A 1 145 ? -5.629 23.047 4.137 1 57.53 145 LEU A C 1
ATOM 1191 O O . LEU A 1 145 ? -5.668 24.25 4.336 1 57.53 145 LEU A O 1
ATOM 1195 N N . ILE A 1 146 ? -5.715 22.219 5.059 1 56.31 146 ILE A N 1
ATOM 1196 C CA . ILE A 1 146 ? -5.879 22.625 6.453 1 56.31 146 ILE A CA 1
ATOM 1197 C C . ILE A 1 146 ? -4.68 23.453 6.898 1 56.31 146 ILE A C 1
ATOM 1199 O O . ILE A 1 146 ? -4.844 24.469 7.574 1 56.31 146 ILE A O 1
ATOM 1203 N N . ARG A 1 147 ? -3.6 23.047 6.445 1 59.25 147 ARG A N 1
ATOM 1204 C CA . ARG A 1 147 ? -2.383 23.766 6.797 1 59.25 147 ARG A CA 1
ATOM 1205 C C . ARG A 1 147 ? -2.383 25.172 6.195 1 59.25 147 ARG A C 1
ATOM 1207 O O . ARG A 1 147 ? -2.014 26.141 6.863 1 59.25 147 ARG A O 1
ATOM 1214 N N . LYS A 1 148 ? -2.785 25.172 4.984 1 56.25 148 LYS A N 1
ATOM 1215 C CA . LYS A 1 148 ? -2.826 26.469 4.309 1 56.25 148 LYS A CA 1
ATOM 1216 C C . LYS A 1 148 ? -3.822 27.406 4.984 1 56.25 148 LYS A C 1
ATOM 1218 O O . LYS A 1 148 ? -3.553 28.594 5.137 1 56.25 148 LYS A O 1
ATOM 1223 N N . ILE A 1 149 ? -4.887 26.922 5.324 1 55.19 149 ILE A N 1
ATOM 1224 C CA . ILE A 1 149 ? -5.918 27.688 6 1 55.19 149 ILE A CA 1
ATOM 1225 C C . ILE A 1 149 ? -5.391 28.188 7.344 1 55.19 149 ILE A C 1
ATOM 1227 O O . ILE A 1 149 ? -5.58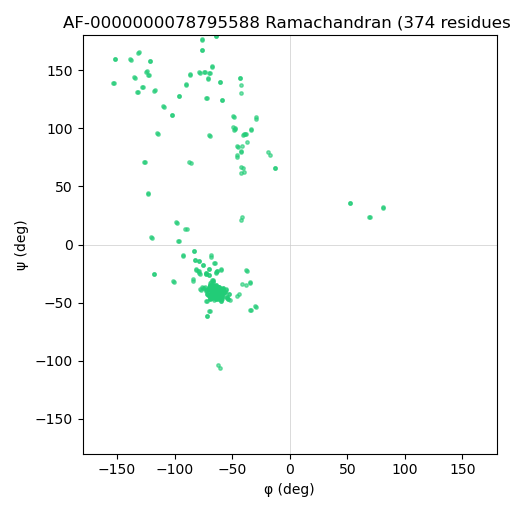6 29.359 7.703 1 55.19 149 ILE A O 1
ATOM 1231 N N . ASP A 1 150 ? -4.727 27.297 8 1 54.16 150 ASP A N 1
ATOM 1232 C CA . ASP A 1 150 ? -4.125 27.656 9.289 1 54.16 150 ASP A CA 1
ATOM 1233 C C . ASP A 1 150 ? -3.1 28.766 9.117 1 54.16 150 ASP A C 1
ATOM 1235 O O . ASP A 1 150 ? -3.047 29.688 9.93 1 54.16 150 ASP A O 1
ATOM 1239 N N . GLU A 1 151 ? -2.357 28.625 8.094 1 56.78 151 GLU A N 1
ATOM 1240 C CA . GLU A 1 151 ? -1.353 29.641 7.797 1 56.78 151 GLU A CA 1
ATOM 1241 C C . GLU A 1 151 ? -2.002 30.984 7.504 1 56.78 151 GLU A C 1
ATOM 1243 O O . GLU A 1 151 ? -1.524 32.031 7.965 1 56.78 151 GLU A O 1
ATOM 1248 N N . LEU A 1 152 ? -3.059 30.922 6.785 1 53.31 152 LEU A N 1
ATOM 1249 C CA . LEU A 1 152 ? -3.771 32.125 6.422 1 53.31 152 LEU A CA 1
ATOM 1250 C C . LEU A 1 152 ? -4.461 32.75 7.637 1 53.31 152 LEU A C 1
ATOM 1252 O O . LEU A 1 152 ? -4.531 33.969 7.77 1 53.31 152 LEU A O 1
ATOM 1256 N N . SER A 1 153 ? -4.961 31.906 8.445 1 52.78 153 SER A N 1
ATOM 1257 C CA . SER A 1 153 ? -5.645 32.344 9.648 1 52.78 153 SER A CA 1
ATOM 1258 C C . SER A 1 153 ? -4.676 33.062 10.602 1 52.78 153 SER A C 1
ATOM 1260 O O . SER A 1 153 ? -5.066 33.969 11.328 1 52.78 153 SER A O 1
ATOM 1262 N N . GLN A 1 154 ? -3.58 32.469 10.664 1 53.06 154 GLN A N 1
ATOM 1263 C CA . GLN A 1 154 ? -2.586 33.062 11.539 1 53.06 154 GLN A CA 1
ATOM 1264 C C . GLN A 1 154 ? -2.166 34.438 11.016 1 53.06 154 GLN A C 1
ATOM 1266 O O . GLN A 1 154 ? -1.817 35.344 11.805 1 53.06 154 GLN A O 1
ATOM 1271 N N . ASN A 1 155 ? -2.137 34.469 9.797 1 52.12 155 ASN A N 1
ATOM 1272 C CA . ASN A 1 155 ? -1.708 35.75 9.227 1 52.12 155 ASN A CA 1
ATOM 1273 C C . ASN A 1 155 ? -2.838 36.781 9.234 1 52.12 155 ASN A C 1
ATOM 1275 O O . ASN A 1 155 ? -2.6 37.969 9.055 1 52.12 155 ASN A O 1
ATOM 1279 N N . GLN A 1 156 ? -4.145 36.281 9.289 1 48.03 156 GLN A N 1
ATOM 1280 C CA . GLN A 1 156 ? -5.23 37.25 9.289 1 48.03 156 GLN A CA 1
ATOM 1281 C C . GLN A 1 156 ? -6.004 37.219 10.609 1 48.03 156 GLN A C 1
ATOM 1283 O O . GLN A 1 156 ? -6.617 36.219 10.938 1 48.03 156 GLN A O 1
ATOM 1288 N N . SER A 1 157 ? -5.684 38.094 11.594 1 46.81 157 SER A N 1
ATOM 1289 C CA . SER A 1 157 ? -6.34 38.281 12.883 1 46.81 157 SER A CA 1
ATOM 1290 C C . SER A 1 157 ? -7.844 38.062 12.781 1 46.81 157 SER A C 1
ATOM 1292 O O . SER A 1 157 ? -8.445 37.438 13.664 1 46.81 157 SER A O 1
ATOM 1294 N N . GLU A 1 158 ? -8.523 38.75 11.938 1 45.03 158 GLU A N 1
ATOM 1295 C CA . GLU A 1 158 ? -9.984 38.875 11.906 1 45.03 158 GLU A CA 1
ATOM 1296 C C . GLU A 1 158 ? -10.625 37.594 11.367 1 45.03 158 GLU A C 1
ATOM 1298 O O . GLU A 1 158 ? -11.789 37.312 11.672 1 45.03 158 GLU A O 1
ATOM 1303 N N . HIS A 1 159 ? -10.125 36.938 10.469 1 43.84 159 HIS A N 1
ATOM 1304 C CA . HIS A 1 159 ? -10.766 35.906 9.672 1 43.84 159 HIS A CA 1
ATOM 1305 C C . HIS A 1 159 ? -10.617 34.531 10.312 1 43.84 159 HIS A C 1
ATOM 1307 O O . HIS A 1 159 ? -10.953 33.5 9.703 1 43.84 159 HIS A O 1
ATOM 1313 N N . ASN A 1 160 ? -10.227 34.594 11.484 1 47.5 160 ASN A N 1
ATOM 1314 C CA . ASN A 1 160 ? -9.984 33.406 12.297 1 47.5 160 ASN A CA 1
ATOM 1315 C C . ASN A 1 160 ? -11.234 32.531 12.414 1 47.5 160 ASN A C 1
ATOM 1317 O O . ASN A 1 160 ? -11.156 31.297 12.359 1 47.5 160 ASN A O 1
ATOM 1321 N N . GLU A 1 161 ? -12.297 33.25 12.531 1 47.44 161 GLU A N 1
ATOM 1322 C CA . GLU A 1 161 ? -13.516 32.469 12.773 1 47.44 161 GLU A CA 1
ATOM 1323 C C . GLU A 1 161 ? -13.875 31.609 11.57 1 47.44 161 GLU A C 1
ATOM 1325 O O . GLU A 1 161 ? -14.273 30.453 11.727 1 47.44 161 GLU A O 1
ATOM 1330 N N . HIS A 1 162 ? -13.719 32.25 10.414 1 45.06 162 HIS A N 1
ATOM 1331 C CA . HIS A 1 162 ? -14.109 31.547 9.203 1 45.06 162 HIS A CA 1
ATOM 1332 C C . HIS A 1 162 ? -13.164 30.391 8.906 1 45.06 162 HIS A C 1
ATOM 1334 O O . HIS A 1 162 ? -13.602 29.312 8.492 1 45.06 162 HIS A O 1
ATOM 1340 N N . ILE A 1 163 ? -12.031 30.594 9.203 1 47.22 163 ILE A N 1
ATOM 1341 C CA . ILE A 1 163 ? -11.023 29.562 8.961 1 47.22 163 ILE A CA 1
ATOM 1342 C C . ILE A 1 163 ? -11.258 28.375 9.898 1 47.22 163 ILE A C 1
ATOM 1344 O O . ILE A 1 163 ? -11.141 27.219 9.492 1 47.22 163 ILE A O 1
ATOM 1348 N N . GLN A 1 164 ? -11.633 28.641 11.102 1 47.78 164 GLN A N 1
ATOM 1349 C CA . GLN A 1 164 ? -11.969 27.562 12.031 1 47.78 164 GLN A CA 1
ATOM 1350 C C . GLN A 1 164 ? -13.133 26.734 11.5 1 47.78 164 GLN A C 1
ATOM 1352 O O . GLN A 1 164 ? -13.125 25.5 11.609 1 47.78 164 GLN A O 1
ATOM 1357 N N . ASN A 1 165 ? -14.008 27.406 10.922 1 46.53 165 ASN A N 1
ATOM 1358 C CA . ASN A 1 165 ? -15.164 26.703 10.367 1 46.53 165 ASN A CA 1
ATOM 1359 C C . ASN A 1 165 ? -14.766 25.797 9.195 1 46.53 165 ASN A C 1
ATOM 1361 O O . ASN A 1 165 ? -15.25 24.672 9.078 1 46.53 165 ASN A O 1
ATOM 1365 N N . ILE A 1 166 ? -13.977 26.344 8.438 1 44.59 166 ILE A N 1
ATOM 1366 C CA . ILE A 1 166 ? -13.547 25.562 7.277 1 44.59 166 ILE A CA 1
ATOM 1367 C C . ILE A 1 166 ? -12.758 24.344 7.73 1 44.59 166 ILE A C 1
ATOM 1369 O O . ILE A 1 166 ? -12.945 23.25 7.203 1 44.59 166 ILE A O 1
ATOM 1373 N N . TYR A 1 167 ? -12.016 24.516 8.75 1 47.38 167 TYR A N 1
ATOM 1374 C CA . TYR A 1 167 ? -11.289 23.391 9.344 1 47.38 167 TYR A CA 1
ATOM 1375 C C . TYR A 1 167 ? -12.242 22.297 9.805 1 47.38 167 TYR A C 1
ATOM 1377 O O . TYR A 1 167 ? -11.984 21.109 9.586 1 47.38 167 TYR A O 1
ATOM 1385 N N . GLN A 1 168 ? -13.234 22.797 10.484 1 46.12 168 GLN A N 1
ATOM 1386 C CA . GLN A 1 168 ? -14.211 21.828 10.992 1 46.12 168 GLN A CA 1
ATOM 1387 C C . GLN A 1 168 ? -14.844 21.031 9.852 1 46.12 168 GLN A C 1
ATOM 1389 O O . GLN A 1 168 ? -15.031 19.828 9.961 1 46.12 168 GLN A O 1
ATOM 1394 N N . ILE A 1 169 ? -15.062 21.734 8.828 1 44.53 169 ILE A N 1
ATOM 1395 C CA . ILE A 1 169 ? -15.703 21.078 7.691 1 44.53 169 ILE A CA 1
ATOM 1396 C C . ILE A 1 169 ? -14.734 20.078 7.059 1 44.53 169 ILE A C 1
ATOM 1398 O O . ILE A 1 169 ? -15.109 18.953 6.754 1 44.53 169 ILE A O 1
ATOM 1402 N N . ILE A 1 170 ? -13.633 20.562 6.914 1 45.88 170 ILE A N 1
ATOM 1403 C CA . ILE A 1 170 ? -12.633 19.734 6.258 1 45.88 170 ILE A CA 1
ATOM 1404 C C . ILE A 1 170 ? -12.352 18.5 7.117 1 45.88 170 ILE A C 1
ATOM 1406 O O . ILE A 1 170 ? -12.258 17.391 6.602 1 45.88 170 ILE A O 1
ATOM 1410 N N . GLU A 1 171 ? -12.164 18.766 8.383 1 45.38 171 GLU A N 1
ATOM 1411 C CA . GLU A 1 171 ? -11.992 17.656 9.32 1 45.38 171 GLU A CA 1
ATOM 1412 C C . GLU A 1 171 ? -13.141 16.656 9.203 1 45.38 171 GLU A C 1
ATOM 1414 O O . GLU A 1 171 ? -12.914 15.445 9.25 1 45.38 171 GLU A O 1
ATOM 1419 N N . GLU A 1 172 ? -14.273 17.266 9.188 1 42.38 172 GLU A N 1
ATOM 1420 C CA . GLU A 1 172 ? -15.461 16.422 9.062 1 42.38 172 GLU A CA 1
ATOM 1421 C C . GLU A 1 172 ? -15.445 15.625 7.766 1 42.38 172 GLU A C 1
ATOM 1423 O O . GLU A 1 172 ? -15.906 14.484 7.727 1 42.38 172 GLU A O 1
ATOM 1428 N N . LEU A 1 173 ? -14.969 16.375 6.844 1 40.56 173 LEU A N 1
ATOM 1429 C CA . LEU A 1 173 ? -14.945 15.734 5.531 1 40.56 173 LEU A CA 1
ATOM 1430 C C . LEU A 1 173 ? -13.867 14.656 5.473 1 40.56 173 LEU A C 1
ATOM 1432 O O . LEU A 1 173 ? -14.055 13.617 4.844 1 40.56 173 LEU A O 1
ATOM 1436 N N . VAL A 1 174 ? -12.711 15.078 5.914 1 42.78 174 VAL A N 1
ATOM 1437 C CA . VAL A 1 174 ? -11.547 14.195 5.871 1 42.78 174 VAL A CA 1
ATOM 1438 C C . VAL A 1 174 ? -11.711 13.078 6.895 1 42.78 174 VAL A C 1
ATOM 1440 O O . VAL A 1 174 ? -11.312 11.938 6.645 1 42.78 174 VAL A O 1
ATOM 1443 N N . ARG A 1 175 ? -11.898 13.508 8.211 1 34.5 175 ARG A N 1
ATOM 1444 C CA . ARG A 1 175 ? -12.242 12.5 9.211 1 34.5 175 ARG A CA 1
ATOM 1445 C C . ARG A 1 175 ? -13.75 12.258 9.25 1 34.5 175 ARG A C 1
ATOM 1447 O O . ARG A 1 175 ? -14.484 12.984 9.922 1 34.5 175 ARG A O 1
ATOM 1454 N N . PRO A 1 176 ? -14.273 11.688 8.312 1 32.44 176 PRO A N 1
ATOM 1455 C CA . PRO A 1 176 ? -15.672 11.453 8.688 1 32.44 176 PRO A CA 1
ATOM 1456 C C . PRO A 1 176 ? -15.828 11.016 10.141 1 32.44 176 PRO A C 1
ATOM 1458 O O . PRO A 1 176 ? -15.242 10.008 10.547 1 32.44 176 PRO A O 1
ATOM 1461 N N . SER A 1 177 ? -15.5 11.906 10.992 1 29.25 177 SER A N 1
ATOM 1462 C CA . SER A 1 177 ? -15.875 11.578 12.367 1 29.25 177 SER A CA 1
ATOM 1463 C C . SER A 1 177 ? -17.109 10.695 12.406 1 29.25 177 SER A C 1
ATOM 1465 O O . SER A 1 177 ? -18.047 10.891 11.625 1 29.25 177 SER A O 1
ATOM 1467 N N . MET A 1 178 ? -16.891 9.453 12.781 1 30.3 178 MET A N 1
ATOM 1468 C CA . MET A 1 178 ? -18.062 8.844 13.406 1 30.3 178 MET A CA 1
ATOM 1469 C C . MET A 1 178 ? -18.75 9.812 14.367 1 30.3 178 MET A C 1
ATOM 1471 O O . MET A 1 178 ? -18.547 9.734 15.578 1 30.3 178 MET A O 1
ATOM 1475 N N . THR A 1 179 ? -18.516 11.094 14.188 1 28.52 179 THR A N 1
ATOM 1476 C CA . THR A 1 179 ? -19.219 11.906 15.18 1 28.52 179 THR A CA 1
ATOM 1477 C C . THR A 1 179 ? -20.688 11.508 15.281 1 28.52 179 THR A C 1
ATOM 1479 O O . THR A 1 179 ? -21.359 11.352 14.266 1 28.52 179 THR A O 1
ATOM 1482 N N . GLU A 1 180 ? -20.891 10.969 16.359 1 28.91 180 GLU A N 1
ATOM 1483 C CA . GLU A 1 180 ? -22.25 10.852 16.906 1 28.91 180 GLU A CA 1
ATOM 1484 C C . GLU A 1 180 ? -23.031 12.156 16.703 1 28.91 180 GLU A C 1
ATOM 1486 O O . GLU A 1 180 ? -22.609 13.211 17.203 1 28.91 180 GLU A O 1
ATOM 1491 N N . ARG A 1 181 ? -23.547 12.375 15.578 1 29.95 181 ARG A N 1
ATOM 1492 C CA . ARG A 1 181 ? -24.547 13.438 15.547 1 29.95 181 ARG A CA 1
ATOM 1493 C C . ARG A 1 181 ? -25.328 13.492 16.859 1 29.95 181 ARG A C 1
ATOM 1495 O O . ARG A 1 181 ? -25.844 12.477 17.312 1 29.95 181 ARG A O 1
ATOM 1502 N N . LYS A 1 182 ? -25 14.32 17.672 1 30.34 182 LYS A N 1
ATOM 1503 C CA . LYS A 1 182 ? -25.891 14.594 18.797 1 30.34 182 LYS A CA 1
ATOM 1504 C C . LYS A 1 182 ? -27.359 14.625 18.344 1 30.34 182 LYS A C 1
ATOM 1506 O O . LYS A 1 182 ? -27.703 15.383 17.438 1 30.34 182 LYS A O 1
ATOM 1511 N N . THR A 1 183 ? -28.047 13.484 18.469 1 27.5 183 THR A N 1
ATOM 1512 C CA . THR A 1 183 ? -29.5 13.469 18.359 1 27.5 183 THR A CA 1
ATOM 1513 C C . THR A 1 183 ? -30.125 14.602 19.172 1 27.5 183 THR A C 1
ATOM 1515 O O . THR A 1 183 ? -29.844 14.734 20.359 1 27.5 183 THR A O 1
ATOM 1518 N N . ILE A 1 184 ? -30.219 15.766 18.641 1 28.97 184 ILE A N 1
ATOM 1519 C CA . ILE A 1 184 ? -31.109 16.719 19.297 1 28.97 184 ILE A CA 1
ATOM 1520 C C . ILE A 1 184 ? -32.438 16.047 19.641 1 28.97 184 ILE A C 1
ATOM 1522 O O . ILE A 1 184 ? -33.188 15.672 18.734 1 28.97 184 ILE A O 1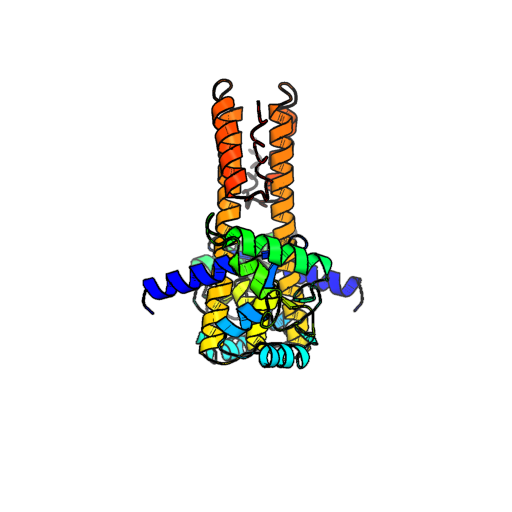
ATOM 1526 N N . GLY A 1 185 ? -32.406 15.25 20.703 1 30.7 185 GLY A N 1
ATOM 1527 C CA . GLY A 1 185 ? -33.656 14.789 21.297 1 30.7 185 GLY A CA 1
ATOM 1528 C C . GLY A 1 185 ? -34.656 15.906 21.516 1 30.7 185 GLY A C 1
ATOM 1529 O O . GLY A 1 185 ? -34.281 17 21.953 1 30.7 185 GLY A O 1
ATOM 1530 N N . PHE A 1 186 ? -35.594 16.062 20.656 1 32.53 186 PHE A N 1
ATOM 1531 C CA . PHE A 1 186 ? -36.781 16.891 20.875 1 32.53 186 PHE A CA 1
ATOM 1532 C C . PHE A 1 186 ? -37.25 16.781 22.328 1 32.53 186 PHE A C 1
ATOM 1534 O O . PHE A 1 186 ? -37.531 15.68 22.812 1 32.53 186 PHE A O 1
ATOM 1541 N N . LYS A 1 187 ? -36.75 17.594 23.203 1 35.06 187 LYS A N 1
ATOM 1542 C CA . LYS A 1 187 ? -37.438 17.734 24.484 1 35.06 187 LYS A CA 1
ATOM 1543 C C . LYS A 1 187 ? -38.938 17.953 24.312 1 35.06 187 LYS A C 1
ATOM 1545 O O . LYS A 1 187 ? -39.344 18.828 23.547 1 35.06 187 LYS A O 1
ATOM 1550 N N . LYS A 1 188 ? -39.75 16.828 24.469 1 32.91 188 LYS A N 1
ATOM 1551 C CA . LYS A 1 188 ? -41.156 17 24.688 1 32.91 188 LYS A CA 1
ATOM 1552 C C . LYS A 1 188 ? -41.438 18.141 25.672 1 32.91 188 LYS A C 1
ATOM 1554 O O . LYS A 1 188 ? -40.781 18.234 26.719 1 32.91 188 LYS A O 1
ATOM 1559 N N . PRO A 1 189 ? -42.375 19.062 25.25 1 34.56 189 PRO A N 1
ATOM 1560 C CA . PRO A 1 189 ? -42.906 20.016 26.25 1 34.56 189 PRO A CA 1
ATOM 1561 C C . PRO A 1 189 ? -43.438 19.328 27.484 1 34.56 189 PRO A C 1
ATOM 1563 O O . PRO A 1 189 ? -43.844 18.172 27.438 1 34.56 189 PRO A O 1
ATOM 1566 N N . MET B 1 1 ? 14.062 -14.227 13.805 1 42.03 1 MET B N 1
ATOM 1567 C CA . MET B 1 1 ? 14.93 -13.305 13.078 1 42.03 1 MET B CA 1
ATOM 1568 C C . MET B 1 1 ? 15.398 -12.172 13.984 1 42.03 1 MET B C 1
ATOM 1570 O O . MET B 1 1 ? 14.594 -11.531 14.656 1 42.03 1 MET B O 1
ATOM 1574 N N . ASP B 1 2 ? 16.594 -12.047 14.227 1 54.69 2 ASP B N 1
ATOM 1575 C CA . ASP B 1 2 ? 17.219 -11.188 15.219 1 54.69 2 ASP B CA 1
ATOM 1576 C C . ASP B 1 2 ? 16.875 -9.719 14.977 1 54.69 2 ASP B C 1
ATOM 1578 O O . ASP B 1 2 ? 16.703 -9.305 13.828 1 54.69 2 ASP B O 1
ATOM 1582 N N . ASN B 1 3 ? 16.312 -9.055 15.984 1 61.34 3 ASN B N 1
ATOM 1583 C CA . ASN B 1 3 ? 15.945 -7.645 16.078 1 61.34 3 ASN B CA 1
ATOM 1584 C C . ASN B 1 3 ? 16.938 -6.762 15.328 1 61.34 3 ASN B C 1
ATOM 1586 O O . ASN B 1 3 ? 16.547 -5.816 14.648 1 61.34 3 ASN B O 1
ATOM 1590 N N . SER B 1 4 ? 18.156 -7.238 15.375 1 63.38 4 SER B N 1
ATOM 1591 C CA . SER B 1 4 ? 19.203 -6.426 14.758 1 63.38 4 SER B CA 1
ATOM 1592 C C . SER B 1 4 ? 19.172 -6.547 13.234 1 63.38 4 SER B C 1
ATOM 1594 O O . SER B 1 4 ? 19.312 -5.551 12.531 1 63.38 4 SER B O 1
ATOM 1596 N N . SER B 1 5 ? 18.922 -7.738 12.797 1 75.06 5 SER B N 1
ATOM 1597 C CA . SER B 1 5 ? 18.875 -7.98 11.359 1 75.06 5 SER B CA 1
ATOM 1598 C C . SER B 1 5 ? 17.688 -7.281 10.711 1 75.06 5 SER B C 1
ATOM 1600 O O . SER B 1 5 ? 17.797 -6.746 9.609 1 75.06 5 SER B O 1
ATOM 1602 N N . ASP B 1 6 ? 16.672 -7.273 11.461 1 77.75 6 ASP B N 1
ATOM 1603 C CA . ASP B 1 6 ? 15.453 -6.629 10.961 1 77.75 6 ASP B CA 1
ATOM 1604 C C . ASP B 1 6 ? 15.648 -5.121 10.82 1 77.75 6 ASP B C 1
ATOM 1606 O O . ASP B 1 6 ? 15.188 -4.52 9.844 1 77.75 6 ASP B O 1
ATOM 1610 N N . LEU B 1 7 ? 16.516 -4.641 11.727 1 78.06 7 LEU B N 1
ATOM 1611 C CA . LEU B 1 7 ? 16.766 -3.205 11.703 1 78.06 7 LEU B CA 1
ATOM 1612 C C . LEU B 1 7 ? 17.656 -2.822 10.531 1 78.06 7 LEU B C 1
ATOM 1614 O O . LEU B 1 7 ? 17.469 -1.778 9.906 1 78.06 7 LEU B O 1
ATOM 1618 N N . ILE B 1 8 ? 18.594 -3.684 10.266 1 79.5 8 ILE B N 1
ATOM 1619 C CA . ILE B 1 8 ? 19.531 -3.418 9.188 1 79.5 8 ILE B CA 1
ATOM 1620 C C . ILE B 1 8 ? 18.797 -3.455 7.844 1 79.5 8 ILE B C 1
ATOM 1622 O O . ILE B 1 8 ? 19.016 -2.596 6.984 1 79.5 8 ILE B O 1
ATOM 1626 N N . ILE B 1 9 ? 17.906 -4.367 7.711 1 87.31 9 ILE B N 1
ATOM 1627 C CA . ILE B 1 9 ? 17.156 -4.5 6.465 1 87.31 9 ILE B CA 1
ATOM 1628 C C . ILE B 1 9 ? 16.234 -3.305 6.297 1 87.31 9 ILE B C 1
ATOM 1630 O O . ILE B 1 9 ? 16.078 -2.777 5.191 1 87.31 9 ILE B O 1
ATOM 1634 N N . GLN B 1 10 ? 15.727 -2.885 7.402 1 86.38 10 GLN B N 1
ATOM 1635 C CA . GLN B 1 10 ? 14.82 -1.747 7.355 1 86.38 10 GLN B CA 1
ATOM 1636 C C . GLN B 1 10 ? 15.547 -0.478 6.922 1 86.38 10 GLN B C 1
ATOM 1638 O O . GLN B 1 10 ? 15.016 0.315 6.141 1 86.38 10 GLN B O 1
ATOM 1643 N N . GLU B 1 11 ? 16.734 -0.388 7.469 1 81.69 11 GLU B N 1
ATOM 1644 C CA . GLU B 1 11 ? 17.547 0.776 7.109 1 81.69 11 GLU B CA 1
ATOM 1645 C C . GLU B 1 11 ? 17.922 0.751 5.629 1 81.69 11 GLU B C 1
ATOM 1647 O O . GLU B 1 11 ? 17.859 1.78 4.953 1 81.69 11 GLU B O 1
ATOM 1652 N N . ARG B 1 12 ? 18.266 -0.385 5.219 1 86.25 12 ARG B N 1
ATOM 1653 C CA . ARG B 1 12 ? 18.625 -0.554 3.816 1 86.25 12 ARG B CA 1
ATOM 1654 C C . ARG B 1 12 ? 17.453 -0.223 2.902 1 86.25 12 ARG B C 1
ATOM 1656 O O . ARG B 1 12 ? 17.625 0.454 1.887 1 86.25 12 ARG B O 1
ATOM 1663 N N . ILE B 1 13 ? 16.297 -0.683 3.264 1 92.06 13 ILE B N 1
ATOM 1664 C CA . ILE B 1 13 ? 15.094 -0.435 2.49 1 92.06 13 ILE B CA 1
ATOM 1665 C C . ILE B 1 13 ? 14.797 1.063 2.455 1 92.06 13 ILE B C 1
ATOM 1667 O O . ILE B 1 13 ? 14.562 1.632 1.387 1 92.06 13 ILE B O 1
ATOM 1671 N N . THR B 1 14 ? 14.922 1.666 3.615 1 87.56 14 THR B N 1
ATOM 1672 C CA . THR B 1 14 ? 14.609 3.086 3.732 1 87.56 14 THR B CA 1
ATOM 1673 C C . THR B 1 14 ? 15.523 3.918 2.838 1 87.56 14 THR B C 1
ATOM 1675 O O . THR B 1 14 ? 15.062 4.836 2.154 1 87.56 14 THR B O 1
ATOM 1678 N N . ARG B 1 15 ? 16.719 3.523 2.74 1 82.81 15 ARG B N 1
ATOM 1679 C CA . ARG B 1 15 ? 17.719 4.258 1.968 1 82.81 15 ARG B CA 1
ATOM 1680 C C . ARG B 1 15 ? 17.516 4.059 0.47 1 82.81 15 ARG B C 1
ATOM 1682 O O . ARG B 1 15 ? 17.984 4.859 -0.341 1 82.81 15 ARG B O 1
ATOM 1689 N N . SER B 1 16 ? 16.781 3.061 0.15 1 91.31 16 SER B N 1
ATOM 1690 C CA . SER B 1 16 ? 16.594 2.715 -1.256 1 91.31 16 SER B CA 1
ATOM 1691 C C . SER B 1 16 ? 15.305 3.299 -1.801 1 91.31 16 SER B C 1
ATOM 1693 O O . SER B 1 16 ? 14.922 3.021 -2.941 1 91.31 16 SER B O 1
ATOM 1695 N N . ILE B 1 17 ? 14.609 4.043 -1.014 1 92.06 17 ILE B N 1
ATOM 1696 C CA . ILE B 1 17 ? 13.367 4.676 -1.452 1 92.06 17 ILE B CA 1
ATOM 1697 C C . ILE B 1 17 ? 13.648 6.109 -1.896 1 92.06 17 ILE B C 1
ATOM 1699 O O . ILE B 1 17 ? 14.281 6.875 -1.169 1 92.06 17 ILE B O 1
ATOM 1703 N N . HIS B 1 18 ? 13.195 6.438 -3.102 1 89.38 18 HIS B N 1
ATOM 1704 C CA . HIS B 1 18 ? 13.398 7.758 -3.684 1 89.38 18 HIS B CA 1
ATOM 1705 C C . HIS B 1 18 ? 12.07 8.422 -4.027 1 89.38 18 HIS B C 1
ATOM 1707 O O . HIS B 1 18 ? 11.055 7.746 -4.195 1 89.38 18 HIS B O 1
ATOM 1713 N N . LEU B 1 19 ? 12.133 9.68 -4.109 1 89.69 19 LEU B N 1
ATOM 1714 C CA . LEU B 1 19 ? 10.969 10.445 -4.555 1 89.69 19 LEU B CA 1
ATOM 1715 C C . LEU B 1 19 ? 11.125 10.883 -6.004 1 89.69 19 LEU B C 1
ATOM 1717 O O . LEU B 1 19 ? 11.992 11.695 -6.316 1 89.69 19 LEU B O 1
ATOM 1721 N N . ILE B 1 20 ? 10.344 10.328 -6.855 1 91.12 20 ILE B N 1
ATOM 1722 C CA . ILE B 1 20 ? 10.352 10.664 -8.273 1 91.12 20 ILE B CA 1
ATOM 1723 C C . ILE B 1 20 ? 8.922 10.914 -8.758 1 91.12 20 ILE B C 1
ATOM 1725 O O . ILE B 1 20 ? 8.023 10.109 -8.5 1 91.12 20 ILE B O 1
ATOM 1729 N N . ARG B 1 21 ? 8.688 11.984 -9.438 1 92.5 21 ARG B N 1
ATOM 1730 C CA . ARG B 1 21 ? 7.363 12.352 -9.938 1 92.5 21 ARG B CA 1
ATOM 1731 C C . ARG B 1 21 ? 6.332 12.336 -8.812 1 92.5 21 ARG B C 1
ATOM 1733 O O . ARG B 1 21 ? 5.242 11.781 -8.969 1 92.5 21 ARG B O 1
ATOM 1740 N N . ASN B 1 22 ? 6.781 12.719 -7.684 1 86.44 22 ASN B N 1
ATOM 1741 C CA . ASN B 1 22 ? 5.961 12.859 -6.488 1 86.44 22 ASN B CA 1
ATOM 1742 C C . ASN B 1 22 ? 5.508 11.5 -5.957 1 86.44 22 ASN B C 1
ATOM 1744 O O . ASN B 1 22 ? 4.48 11.398 -5.285 1 86.44 22 ASN B O 1
ATOM 1748 N N . GLN B 1 23 ? 6.301 10.484 -6.324 1 91.12 23 GLN B N 1
ATOM 1749 C CA . GLN B 1 23 ? 6.023 9.133 -5.848 1 91.12 23 GLN B CA 1
ATOM 1750 C C . GLN B 1 23 ? 7.262 8.508 -5.211 1 91.12 23 GLN B C 1
ATOM 1752 O O . GLN B 1 23 ? 8.375 8.688 -5.707 1 91.12 23 GLN B O 1
ATOM 1757 N N . LYS B 1 24 ? 6.965 7.91 -4.094 1 92.62 24 LYS B N 1
ATOM 1758 C CA . LYS B 1 24 ? 8.047 7.109 -3.52 1 92.62 24 LYS B CA 1
ATOM 1759 C C . LYS B 1 24 ? 8.281 5.84 -4.328 1 92.62 24 LYS B C 1
ATOM 1761 O O . LYS B 1 24 ? 7.344 5.074 -4.578 1 92.62 24 LYS B O 1
ATOM 1766 N N . VAL B 1 25 ? 9.562 5.637 -4.75 1 96.44 25 VAL B N 1
ATOM 1767 C CA . VAL B 1 25 ? 9.828 4.516 -5.645 1 96.44 25 VAL B CA 1
ATOM 1768 C C . VAL B 1 25 ? 11.125 3.818 -5.23 1 96.44 25 VAL B C 1
ATOM 1770 O O . VAL B 1 25 ? 11.93 4.387 -4.496 1 96.44 25 VAL B O 1
ATOM 1773 N N . MET B 1 26 ? 11.227 2.6 -5.672 1 97.44 26 MET B N 1
ATOM 1774 C CA . MET B 1 26 ? 12.453 1.824 -5.535 1 97.44 26 MET B CA 1
ATOM 1775 C C . MET B 1 26 ? 12.953 1.357 -6.898 1 97.44 26 MET B C 1
ATOM 1777 O O . MET B 1 26 ? 12.164 0.979 -7.762 1 97.44 26 MET B O 1
ATOM 1781 N N . MET B 1 27 ? 14.258 1.298 -7.035 1 96.88 27 MET B N 1
ATOM 1782 C CA . MET B 1 27 ? 14.875 0.916 -8.297 1 96.88 27 MET B CA 1
ATOM 1783 C C . MET B 1 27 ? 14.844 -0.596 -8.492 1 96.88 27 MET B C 1
ATOM 1785 O O . MET B 1 27 ? 14.977 -1.351 -7.523 1 96.88 27 MET B O 1
ATOM 1789 N N . ASP B 1 28 ? 14.742 -0.99 -9.75 1 97.62 28 ASP B N 1
ATOM 1790 C CA . ASP B 1 28 ? 14.719 -2.414 -10.07 1 97.62 28 ASP B CA 1
ATOM 1791 C C . ASP B 1 28 ? 15.992 -3.104 -9.586 1 97.62 28 ASP B C 1
ATOM 1793 O O . ASP B 1 28 ? 15.945 -4.211 -9.055 1 97.62 28 ASP B O 1
ATOM 1797 N N . SER B 1 29 ? 17.109 -2.42 -9.727 1 95.75 29 SER B N 1
ATOM 1798 C CA . SER B 1 29 ? 18.391 -2.998 -9.328 1 95.75 29 SER B CA 1
ATOM 1799 C C . SER B 1 29 ? 18.453 -3.23 -7.82 1 95.75 29 SER B C 1
ATOM 1801 O O . SER B 1 29 ? 18.891 -4.285 -7.367 1 95.75 29 SER B O 1
ATOM 1803 N N . ASP B 1 30 ? 18 -2.217 -7.055 1 95 30 ASP B N 1
ATOM 1804 C CA . ASP B 1 30 ? 17.984 -2.35 -5.602 1 95 30 ASP B CA 1
ATOM 1805 C C . ASP B 1 30 ? 17.047 -3.475 -5.164 1 95 30 ASP B C 1
ATOM 1807 O O . ASP B 1 30 ? 17.391 -4.273 -4.293 1 95 30 ASP B O 1
ATOM 1811 N N . LEU B 1 31 ? 15.867 -3.566 -5.809 1 97.62 31 LEU B N 1
ATOM 1812 C CA . LEU B 1 31 ? 14.891 -4.605 -5.5 1 97.62 31 LEU B CA 1
ATOM 1813 C C . LEU B 1 31 ? 15.445 -5.988 -5.824 1 97.62 31 LEU B C 1
ATOM 1815 O O . LEU B 1 31 ? 15.312 -6.918 -5.023 1 97.62 31 LEU B O 1
ATOM 1819 N N . ALA B 1 32 ? 16.078 -6.062 -6.957 1 97.25 32 ALA B N 1
ATOM 1820 C CA . ALA B 1 32 ? 16.641 -7.344 -7.367 1 97.25 32 ALA B CA 1
ATOM 1821 C C . ALA B 1 32 ? 17.672 -7.836 -6.344 1 97.25 32 ALA B C 1
ATOM 1823 O O . ALA B 1 32 ? 17.656 -9.008 -5.953 1 97.25 32 ALA B O 1
ATOM 1824 N N . GLU B 1 33 ? 18.5 -6.945 -5.973 1 95.5 33 GLU B N 1
ATOM 1825 C CA . GLU B 1 33 ? 19.516 -7.285 -4.977 1 95.5 33 GLU B CA 1
ATOM 1826 C C . GLU B 1 33 ? 18.859 -7.758 -3.674 1 95.5 33 GLU B C 1
ATOM 1828 O O . GLU B 1 33 ? 19.266 -8.781 -3.117 1 95.5 33 GLU B O 1
ATOM 1833 N N . MET B 1 34 ? 17.891 -7.062 -3.26 1 95.75 34 MET B N 1
ATOM 1834 C CA . MET B 1 34 ? 17.234 -7.406 -2.002 1 95.75 34 MET B CA 1
ATOM 1835 C C . MET B 1 34 ? 16.5 -8.742 -2.115 1 95.75 34 MET B C 1
ATOM 1837 O O . MET B 1 34 ? 16.469 -9.516 -1.157 1 95.75 34 MET B O 1
ATOM 1841 N N . TYR B 1 35 ? 15.961 -8.984 -3.266 1 95.88 35 TYR B N 1
ATOM 1842 C CA . TYR B 1 35 ? 15.227 -10.227 -3.494 1 95.88 35 TYR B CA 1
ATOM 1843 C C . TYR B 1 35 ? 16.172 -11.391 -3.734 1 95.88 35 TYR B C 1
ATOM 1845 O O . TYR B 1 35 ? 15.766 -12.555 -3.709 1 95.88 35 TYR B O 1
ATOM 1853 N N . GLY B 1 36 ? 17.375 -11.125 -3.98 1 94.75 36 GLY B N 1
ATOM 1854 C CA . GLY B 1 36 ? 18.359 -12.164 -4.219 1 94.75 36 GLY B CA 1
ATOM 1855 C C . GLY B 1 36 ? 18.328 -12.703 -5.637 1 94.75 36 GLY B C 1
ATOM 1856 O O . GLY B 1 36 ? 18.531 -13.898 -5.859 1 94.75 36 GLY B O 1
ATOM 1857 N N . VAL B 1 37 ? 17.969 -11.859 -6.609 1 96.44 37 VAL B N 1
ATOM 1858 C CA . VAL B 1 37 ? 17.953 -12.242 -8.016 1 96.44 37 VAL B CA 1
ATOM 1859 C C . VAL B 1 37 ? 18.688 -11.195 -8.852 1 96.44 37 VAL B C 1
ATOM 1861 O O . VAL B 1 37 ? 19 -10.109 -8.352 1 96.44 37 VAL B O 1
ATOM 1864 N N . GLU B 1 38 ? 18.984 -11.578 -10.047 1 96.19 38 GLU B N 1
ATOM 1865 C CA . GLU B 1 38 ? 19.547 -10.602 -10.977 1 96.19 38 GLU B CA 1
ATOM 1866 C C . GLU B 1 38 ? 18.5 -9.625 -11.477 1 96.19 38 GLU B C 1
ATOM 1868 O O . GLU B 1 38 ? 17.328 -9.992 -11.641 1 96.19 38 GLU B O 1
ATOM 1873 N N . THR B 1 39 ? 18.906 -8.375 -11.758 1 95.75 39 THR B N 1
ATOM 1874 C CA . THR B 1 39 ? 17.984 -7.352 -12.273 1 95.75 39 THR B CA 1
ATOM 1875 C C . THR B 1 39 ? 17.281 -7.84 -13.539 1 95.75 39 THR B C 1
ATOM 1877 O O . THR B 1 39 ? 16.078 -7.629 -13.703 1 95.75 39 THR B O 1
ATOM 1880 N N . LYS B 1 40 ? 18.062 -8.523 -14.328 1 95.38 40 LYS B N 1
ATOM 1881 C CA . LYS B 1 40 ? 17.516 -9.039 -15.578 1 95.38 40 LYS B CA 1
ATOM 1882 C C . LYS B 1 40 ? 16.406 -10.047 -15.312 1 95.38 40 LYS B C 1
ATOM 1884 O O . LYS B 1 40 ? 15.383 -10.055 -16.016 1 95.38 40 LYS B O 1
ATOM 1889 N N . VAL B 1 41 ? 16.578 -10.867 -14.367 1 96.25 41 VAL B N 1
ATOM 1890 C CA . VAL B 1 41 ? 15.609 -11.898 -14.008 1 96.25 41 VAL B CA 1
ATOM 1891 C C . VAL B 1 41 ? 14.344 -11.25 -13.461 1 96.25 41 VAL B C 1
ATOM 1893 O O . VAL B 1 41 ? 13.227 -11.633 -13.828 1 96.25 41 VAL B O 1
ATOM 1896 N N . LEU B 1 42 ? 14.508 -10.242 -12.609 1 97.25 42 LEU B N 1
ATOM 1897 C CA . LEU B 1 42 ? 13.367 -9.492 -12.078 1 97.25 42 LEU B CA 1
ATOM 1898 C C . LEU B 1 42 ? 12.57 -8.852 -13.211 1 97.25 42 LEU B C 1
ATOM 1900 O O . LEU B 1 42 ? 11.352 -9.008 -13.281 1 97.25 42 LEU B O 1
ATOM 1904 N N . ASN B 1 43 ? 13.297 -8.18 -14.102 1 96.69 43 ASN B N 1
ATOM 1905 C CA . ASN B 1 43 ? 12.633 -7.453 -15.188 1 96.69 43 ASN B CA 1
ATOM 1906 C C . ASN B 1 43 ? 11.953 -8.406 -16.156 1 96.69 43 ASN B C 1
ATOM 1908 O O . ASN B 1 43 ? 10.906 -8.086 -16.719 1 96.69 43 ASN B O 1
ATOM 1912 N N . GLN B 1 44 ? 12.555 -9.617 -16.312 1 97.25 44 GLN B N 1
ATOM 1913 C CA . GLN B 1 44 ? 11.945 -10.633 -17.172 1 97.25 44 GLN B CA 1
ATOM 1914 C C . GLN B 1 44 ? 10.641 -11.141 -16.562 1 97.25 44 GLN B C 1
ATOM 1916 O O . GLN B 1 44 ? 9.656 -11.344 -17.266 1 97.25 44 GLN B O 1
ATOM 1921 N N . ALA B 1 45 ? 10.688 -11.398 -15.305 1 96.88 45 ALA B N 1
ATOM 1922 C CA . ALA B 1 45 ? 9.484 -11.852 -14.602 1 96.88 45 ALA B CA 1
ATOM 1923 C C . ALA B 1 45 ? 8.367 -10.82 -14.711 1 96.88 45 ALA B C 1
ATOM 1925 O O . ALA B 1 45 ? 7.207 -11.164 -14.938 1 96.88 45 ALA B O 1
ATOM 1926 N N . VAL B 1 46 ? 8.734 -9.547 -14.555 1 97 46 VAL B N 1
ATOM 1927 C CA . VAL B 1 46 ? 7.77 -8.453 -14.664 1 97 46 VAL B CA 1
ATOM 1928 C C . VAL B 1 46 ? 7.199 -8.406 -16.078 1 97 46 VAL B C 1
ATOM 1930 O O . VAL B 1 46 ? 5.984 -8.297 -16.266 1 97 46 VAL B O 1
ATOM 1933 N N . LYS B 1 47 ? 8.07 -8.562 -17.031 1 96.31 47 LYS B N 1
ATOM 1934 C CA . LYS B 1 47 ? 7.66 -8.5 -18.438 1 96.31 47 LYS B CA 1
ATOM 1935 C C . LYS B 1 47 ? 6.684 -9.625 -18.781 1 96.31 47 LYS B C 1
ATOM 1937 O O . LYS B 1 47 ? 5.75 -9.422 -19.562 1 96.31 47 LYS B O 1
ATOM 1942 N N . ARG B 1 48 ? 6.859 -10.781 -18.219 1 95.88 48 ARG B N 1
ATOM 1943 C CA . ARG B 1 48 ? 5.992 -11.938 -18.453 1 95.88 48 ARG B CA 1
ATOM 1944 C C . ARG B 1 48 ? 4.625 -11.727 -17.812 1 95.88 48 ARG B C 1
ATOM 1946 O O . ARG B 1 48 ? 3.662 -12.414 -18.156 1 95.88 48 ARG B O 1
ATOM 1953 N N . ASN B 1 49 ? 4.578 -10.82 -16.844 1 95.31 49 ASN B N 1
ATOM 1954 C CA . ASN B 1 49 ? 3.348 -10.531 -16.109 1 95.31 49 ASN B CA 1
ATOM 1955 C C . ASN B 1 49 ? 2.977 -9.055 -16.203 1 95.31 49 ASN B C 1
ATOM 1957 O O . ASN B 1 49 ? 2.547 -8.461 -15.211 1 95.31 49 ASN B O 1
ATOM 1961 N N . MET B 1 50 ? 3.111 -8.578 -17.359 1 94.5 50 MET B N 1
ATOM 1962 C CA . MET B 1 50 ? 3.035 -7.137 -17.562 1 94.5 50 MET B CA 1
ATOM 1963 C C . MET B 1 50 ? 1.648 -6.609 -17.203 1 94.5 50 MET B C 1
ATOM 1965 O O . MET B 1 50 ? 1.505 -5.457 -16.797 1 94.5 50 MET B O 1
ATOM 1969 N N . ASP B 1 51 ? 0.666 -7.457 -17.266 1 92.88 51 ASP B N 1
ATOM 1970 C CA . ASP B 1 51 ? -0.705 -7.062 -16.953 1 92.88 51 ASP B CA 1
ATOM 1971 C C . ASP B 1 51 ? -0.842 -6.656 -15.484 1 92.88 51 ASP B C 1
ATOM 1973 O O . ASP B 1 51 ? -1.781 -5.949 -15.117 1 92.88 51 ASP B O 1
ATOM 1977 N N . ARG B 1 52 ? 0.136 -7.012 -14.695 1 94.88 52 ARG B N 1
ATOM 1978 C CA . ARG B 1 52 ? 0.105 -6.738 -13.258 1 94.88 52 ARG B CA 1
ATOM 1979 C C . ARG B 1 52 ? 0.786 -5.41 -12.945 1 94.88 52 ARG B C 1
ATOM 1981 O O . ARG B 1 52 ? 0.678 -4.902 -11.828 1 94.88 52 ARG B O 1
ATOM 1988 N N . PHE B 1 53 ? 1.443 -4.852 -13.961 1 96.88 53 PHE B N 1
ATOM 1989 C CA . PHE B 1 53 ? 2.311 -3.713 -13.68 1 96.88 53 PHE B CA 1
ATOM 1990 C C . PHE B 1 53 ? 1.949 -2.523 -14.562 1 96.88 53 PHE B C 1
ATOM 1992 O O . PHE B 1 53 ? 2.732 -2.125 -15.422 1 96.88 53 PHE B O 1
ATOM 1999 N N . PRO B 1 54 ? 0.808 -1.932 -14.258 1 96.12 54 PRO B N 1
ATOM 2000 C CA . PRO B 1 54 ? 0.476 -0.718 -15.008 1 96.12 54 PRO B CA 1
ATOM 2001 C C . PRO B 1 54 ? 1.463 0.42 -14.758 1 96.12 54 PRO B C 1
ATOM 2003 O O . PRO B 1 54 ? 2.34 0.302 -13.898 1 96.12 54 PRO B O 1
ATOM 2006 N N . GLU B 1 55 ? 1.278 1.513 -15.367 1 95.38 55 GLU B N 1
ATOM 2007 C CA . GLU B 1 55 ? 2.244 2.609 -15.367 1 95.38 55 GLU B CA 1
ATOM 2008 C C . GLU B 1 55 ? 2.324 3.273 -13.992 1 95.38 55 GLU B C 1
ATOM 2010 O O . GLU B 1 55 ? 3.365 3.824 -13.625 1 95.38 55 GLU B O 1
ATOM 2015 N N . ASP B 1 56 ? 1.246 3.18 -13.266 1 95.44 56 ASP B N 1
ATOM 2016 C CA . ASP B 1 56 ? 1.254 3.82 -11.953 1 95.44 56 ASP B CA 1
ATOM 2017 C C . ASP B 1 56 ? 1.91 2.92 -10.906 1 95.44 56 ASP B C 1
ATOM 2019 O O . ASP B 1 56 ? 2.182 3.357 -9.781 1 95.44 56 ASP B O 1
ATOM 2023 N N . PHE B 1 57 ? 2.232 1.706 -11.328 1 97.5 57 PHE B N 1
ATOM 2024 C CA . PHE B 1 57 ? 2.902 0.775 -10.422 1 97.5 57 PHE B CA 1
ATOM 2025 C C . PHE B 1 57 ? 4.398 0.723 -10.711 1 97.5 57 PHE B C 1
ATOM 2027 O O . PHE B 1 57 ? 5.199 0.456 -9.812 1 97.5 57 PHE B O 1
ATOM 2034 N N . MET B 1 58 ? 4.676 0.901 -11.875 1 97.94 58 MET B N 1
ATOM 2035 C CA . MET B 1 58 ? 6.051 0.809 -12.367 1 97.94 58 MET B CA 1
ATOM 2036 C C . MET B 1 58 ? 6.246 1.673 -13.602 1 97.94 58 MET B C 1
ATOM 2038 O O . MET B 1 58 ? 5.371 1.733 -14.469 1 97.94 58 MET B O 1
ATOM 2042 N N . PHE B 1 59 ? 7.414 2.363 -13.672 1 97.69 59 PHE B N 1
ATOM 2043 C CA . PHE B 1 59 ? 7.73 3.137 -14.867 1 97.69 59 PHE B CA 1
ATOM 2044 C C . PHE B 1 59 ? 9.242 3.238 -15.07 1 97.69 59 PHE B C 1
ATOM 2046 O O . PHE B 1 59 ? 10.008 2.967 -14.148 1 97.69 59 PHE B O 1
ATOM 2053 N N . GLN B 1 60 ? 9.578 3.527 -16.297 1 97.06 60 GLN B N 1
ATOM 2054 C CA . GLN B 1 60 ? 10.984 3.713 -16.625 1 97.06 60 GLN B CA 1
ATOM 2055 C C . GLN B 1 60 ? 11.406 5.168 -16.453 1 97.06 60 GLN B C 1
ATOM 2057 O O . GLN B 1 60 ? 10.672 6.082 -16.844 1 97.06 60 GLN B O 1
ATOM 2062 N N . LEU B 1 61 ? 12.594 5.398 -15.875 1 96.38 61 LEU B N 1
ATOM 2063 C CA . LEU B 1 61 ? 13.117 6.754 -15.703 1 96.38 61 LEU B CA 1
ATOM 2064 C C . LEU B 1 61 ? 13.531 7.348 -17.047 1 96.38 61 LEU B C 1
ATOM 2066 O O . LEU B 1 61 ? 13.969 6.621 -17.938 1 96.38 61 LEU B O 1
ATOM 2070 N N . THR B 1 62 ? 13.273 8.617 -17.125 1 95.88 62 THR B N 1
ATOM 2071 C CA . THR B 1 62 ? 13.859 9.328 -18.25 1 95.88 62 THR B CA 1
ATOM 2072 C C . THR B 1 62 ? 15.344 9.578 -18.031 1 95.88 62 THR B C 1
ATOM 2074 O O . THR B 1 62 ? 15.852 9.375 -16.922 1 95.88 62 THR B O 1
ATOM 2077 N N . ASN B 1 63 ? 16.031 9.992 -19.141 1 93.25 63 ASN B N 1
ATOM 2078 C CA . ASN B 1 63 ? 17.453 10.336 -19.016 1 93.25 63 ASN B CA 1
ATOM 2079 C C . ASN B 1 63 ? 17.656 11.438 -17.984 1 93.25 63 ASN B C 1
ATOM 2081 O O . ASN B 1 63 ? 18.594 11.367 -17.188 1 93.25 63 ASN B O 1
ATOM 2085 N N . GLU B 1 64 ? 16.828 12.398 -17.984 1 93.44 64 GLU B N 1
ATOM 2086 C CA . GLU B 1 64 ? 16.938 13.523 -17.062 1 93.44 64 GLU B CA 1
ATOM 2087 C C . GLU B 1 64 ? 16.703 13.086 -15.625 1 93.44 64 GLU B C 1
ATOM 2089 O O . GLU B 1 64 ? 17.453 13.469 -14.727 1 93.44 64 GLU B O 1
ATOM 2094 N N . GLU B 1 65 ? 15.742 12.25 -15.391 1 92.94 65 GLU B N 1
ATOM 2095 C CA . GLU B 1 65 ? 15.43 11.75 -14.055 1 92.94 65 GLU B CA 1
ATOM 2096 C C . GLU B 1 65 ? 16.562 10.891 -13.508 1 92.94 65 GLU B C 1
ATOM 2098 O O . GLU B 1 65 ? 16.891 10.969 -12.32 1 92.94 65 GLU B O 1
ATOM 2103 N N . TRP B 1 66 ? 17.094 10.148 -14.352 1 92 66 TRP B N 1
ATOM 2104 C CA . TRP B 1 66 ? 18.188 9.258 -13.969 1 92 66 TRP B CA 1
ATOM 2105 C C . TRP B 1 66 ? 19.422 10.047 -13.562 1 92 66 TRP B C 1
ATOM 2107 O O . TRP B 1 66 ? 20.062 9.734 -12.555 1 92 66 TRP B O 1
ATOM 2117 N N . GLU B 1 67 ? 19.75 11 -14.32 1 88.19 67 GLU B N 1
ATOM 2118 C CA . GLU B 1 67 ? 20.891 11.859 -14.016 1 88.19 67 GLU B CA 1
ATOM 2119 C C . GLU B 1 67 ? 20.688 12.594 -12.688 1 88.19 67 GLU B C 1
ATOM 2121 O O . GLU B 1 67 ? 21.625 12.68 -11.883 1 88.19 67 GLU B O 1
ATOM 2126 N N . ASP B 1 68 ? 19.516 13.047 -12.484 1 87.25 68 ASP B N 1
ATOM 2127 C CA . ASP B 1 68 ? 19.188 13.758 -11.25 1 87.25 68 ASP B CA 1
ATOM 2128 C C . ASP B 1 68 ? 19.328 12.836 -10.039 1 87.25 68 ASP B C 1
ATOM 2130 O O . ASP B 1 68 ? 19.797 13.25 -8.984 1 87.25 68 ASP B O 1
ATOM 2134 N N . LEU B 1 69 ? 18.859 11.641 -10.203 1 86.56 69 LEU B N 1
ATOM 2135 C CA . LEU B 1 69 ? 18.906 10.656 -9.117 1 86.56 69 LEU B CA 1
ATOM 2136 C C . LEU B 1 69 ? 20.359 10.305 -8.773 1 86.56 69 LEU B C 1
ATOM 2138 O O . LEU B 1 69 ? 20.688 10.117 -7.602 1 86.56 69 LEU B O 1
ATOM 2142 N N . GLN B 1 70 ? 21.156 10.203 -9.742 1 84.44 70 GLN B N 1
ATOM 2143 C CA . GLN B 1 70 ? 22.562 9.867 -9.531 1 84.44 70 GLN B CA 1
ATOM 2144 C C . GLN B 1 70 ? 23.266 10.969 -8.742 1 84.44 70 GLN B C 1
ATOM 2146 O O . GLN B 1 70 ? 24.109 10.68 -7.887 1 84.44 70 GLN B O 1
ATOM 2151 N N . VAL B 1 71 ? 22.875 12.141 -9.023 1 74.94 71 VAL B N 1
ATOM 2152 C CA . VAL B 1 71 ? 23.469 13.281 -8.352 1 74.94 71 VAL B CA 1
ATOM 2153 C C . VAL B 1 71 ? 23.031 13.312 -6.891 1 74.94 71 VAL B C 1
ATOM 2155 O O . VAL B 1 71 ? 23.859 13.539 -5.996 1 74.94 71 VAL B O 1
ATOM 2158 N N . THR B 1 72 ? 21.828 12.961 -6.668 1 69.81 72 THR B N 1
ATOM 2159 C CA . THR B 1 72 ? 21.266 13 -5.32 1 69.81 72 THR B CA 1
ATOM 2160 C C . THR B 1 72 ? 21.859 11.883 -4.457 1 69.81 72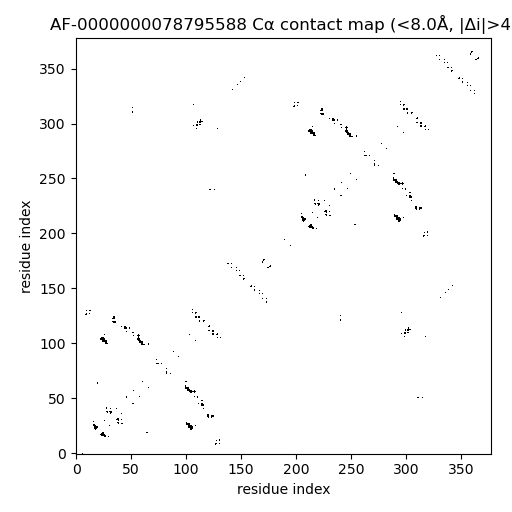 THR B C 1
ATOM 2162 O O . THR B 1 72 ? 22.188 12.109 -3.293 1 69.81 72 THR B O 1
ATOM 2165 N N . VAL B 1 73 ? 21.969 10.758 -5.047 1 68.88 73 VAL B N 1
ATOM 2166 C CA . VAL B 1 73 ? 22.469 9.602 -4.312 1 68.88 73 VAL B CA 1
ATOM 2167 C C . VAL B 1 73 ? 23.953 9.805 -3.986 1 68.88 73 VAL B C 1
ATOM 2169 O O . VAL B 1 73 ? 24.406 9.469 -2.889 1 68.88 73 VAL B O 1
ATOM 2172 N N . LYS B 1 74 ? 24.703 10.32 -4.965 1 64.31 74 LYS B N 1
ATOM 2173 C CA . LYS B 1 74 ? 26.125 10.586 -4.758 1 64.31 74 LYS B CA 1
ATOM 2174 C C . LYS B 1 74 ? 26.328 11.602 -3.633 1 64.31 74 LYS B C 1
ATOM 2176 O O . LYS B 1 74 ? 27.234 11.453 -2.818 1 64.31 74 LYS B O 1
ATOM 2181 N N . GLU B 1 75 ? 25.469 12.531 -3.635 1 57.84 75 GLU B N 1
ATOM 2182 C CA . GLU B 1 75 ? 25.594 13.578 -2.629 1 57.84 75 GLU B CA 1
ATOM 2183 C C . GLU B 1 75 ? 25.266 13.047 -1.236 1 57.84 75 GLU B C 1
ATOM 2185 O O . GLU B 1 75 ? 25.844 13.5 -0.245 1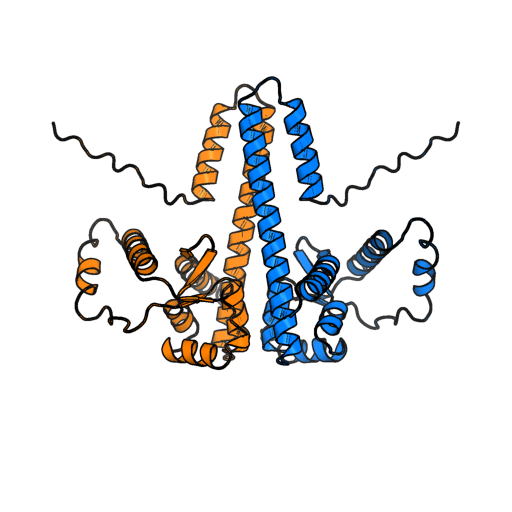 57.84 75 GLU B O 1
ATOM 2190 N N . GLN B 1 76 ? 24.281 12.141 -1.218 1 56.56 76 GLN B N 1
ATOM 2191 C CA . GLN B 1 76 ? 23.906 11.547 0.061 1 56.56 76 GLN B CA 1
ATOM 2192 C C . GLN B 1 76 ? 25 10.602 0.57 1 56.56 76 GLN B C 1
ATOM 2194 O O . GLN B 1 76 ? 25.188 10.453 1.779 1 56.56 76 GLN B O 1
ATOM 2199 N N . ASN B 1 77 ? 25.609 9.836 -0.252 1 52.69 77 ASN B N 1
ATOM 2200 C CA . ASN B 1 77 ? 26.656 8.898 0.115 1 52.69 77 ASN B CA 1
ATOM 2201 C C . ASN B 1 77 ? 28.016 9.594 0.245 1 52.69 77 ASN B C 1
ATOM 2203 O O . ASN B 1 77 ? 29.016 8.961 0.562 1 52.69 77 ASN B O 1
ATOM 2207 N N . VAL B 1 78 ? 28.234 10.82 -0.391 1 41.66 78 VAL B N 1
ATOM 2208 C CA . VAL B 1 78 ? 29.562 11.422 -0.328 1 41.66 78 VAL B CA 1
ATOM 2209 C C . VAL B 1 78 ? 29.859 11.891 1.097 1 41.66 78 VAL B C 1
ATOM 2211 O O . VAL B 1 78 ? 29.156 12.758 1.624 1 41.66 78 VAL B O 1
ATOM 2214 N N . PRO B 1 79 ? 30.453 11.172 1.918 1 41.88 79 PRO B N 1
ATOM 2215 C CA . PRO B 1 79 ? 31.219 11.93 2.914 1 41.88 79 PRO B CA 1
ATOM 2216 C C . PRO B 1 79 ? 32 13.086 2.303 1 41.88 79 PRO B C 1
ATOM 2218 O O . PRO B 1 79 ? 32.281 13.07 1.104 1 41.88 79 PRO B O 1
ATOM 2221 N N . HIS B 1 80 ? 32.219 14.422 2.939 1 38.38 80 HIS B N 1
ATOM 2222 C CA . HIS B 1 80 ? 33 15.539 2.395 1 38.38 80 HIS B CA 1
ATOM 2223 C C . HIS B 1 80 ? 34.125 15.047 1.511 1 38.38 80 HIS B C 1
ATOM 2225 O O . HIS B 1 80 ? 34.438 15.672 0.498 1 38.38 80 HIS B O 1
ATOM 2231 N N . SER B 1 81 ? 35.031 14.102 2.027 1 36.91 81 SER B N 1
ATOM 2232 C CA . SER B 1 81 ? 36.312 13.734 1.463 1 36.91 81 SER B CA 1
ATOM 2233 C C . SER B 1 81 ? 36.156 12.898 0.197 1 36.91 81 SER B C 1
ATOM 2235 O O . SER B 1 81 ? 37.031 12.875 -0.661 1 36.91 81 SER B O 1
ATOM 2237 N N . LEU B 1 82 ? 35.219 11.961 0.088 1 34.09 82 LEU B N 1
ATOM 2238 C CA . LEU B 1 82 ? 35.312 11.016 -1.017 1 34.09 82 LEU B CA 1
ATOM 2239 C C . LEU B 1 82 ? 34.406 11.43 -2.164 1 34.09 82 LEU B C 1
ATOM 2241 O O . LEU B 1 82 ? 33.969 10.594 -2.971 1 34.09 82 LEU B O 1
ATOM 2245 N N . ARG B 1 83 ? 33.938 12.664 -2.299 1 35.75 83 ARG B N 1
ATOM 2246 C CA . ARG B 1 83 ? 33.312 13.242 -3.475 1 35.75 83 ARG B CA 1
ATOM 2247 C C . ARG B 1 83 ? 33.969 12.773 -4.758 1 35.75 83 ARG B C 1
ATOM 2249 O O . ARG B 1 83 ? 33.438 12.953 -5.852 1 35.75 83 ARG B O 1
ATOM 2256 N N . SER B 1 84 ? 35.312 12.562 -4.703 1 33.66 84 SER B N 1
ATOM 2257 C CA . SER B 1 84 ? 36.156 12.367 -5.871 1 33.66 84 SER B CA 1
ATOM 2258 C C . SER B 1 84 ? 35.844 11.062 -6.582 1 33.66 84 SER B C 1
ATOM 2260 O O . SER B 1 84 ? 36 10.953 -7.797 1 33.66 84 SER B O 1
ATOM 2262 N N . GLN B 1 85 ? 35.688 9.875 -5.824 1 32.66 85 GLN B N 1
ATOM 2263 C CA . GLN B 1 85 ? 35.75 8.57 -6.48 1 32.66 85 GLN B CA 1
ATOM 2264 C C . GLN B 1 85 ? 34.406 8.258 -7.184 1 32.66 85 GLN B C 1
ATOM 2266 O O . GLN B 1 85 ? 34.344 7.32 -7.977 1 32.66 85 GLN B O 1
ATOM 2271 N N . PHE B 1 86 ? 33.25 8.797 -6.805 1 34.75 86 PHE B N 1
ATOM 2272 C CA . PHE B 1 86 ? 32.031 8.422 -7.508 1 34.75 86 PHE B CA 1
ATOM 2273 C C . PHE B 1 86 ? 32 9.047 -8.898 1 34.75 86 PHE B C 1
ATOM 2275 O O . PHE B 1 86 ? 31.141 8.688 -9.727 1 34.75 86 PHE B O 1
ATOM 2282 N N . VAL B 1 87 ? 32.688 10.156 -9.164 1 35.34 87 VAL B N 1
ATOM 2283 C CA . VAL B 1 87 ? 32.906 10.695 -10.508 1 35.34 87 VAL B CA 1
ATOM 2284 C C . VAL B 1 87 ? 33.531 9.641 -11.406 1 35.34 87 VAL B C 1
ATOM 2286 O O . VAL B 1 87 ? 33.281 9.602 -12.609 1 35.34 87 VAL B O 1
ATOM 2289 N N . THR B 1 88 ? 34.625 8.898 -10.898 1 34.62 88 THR B N 1
ATOM 2290 C CA . THR B 1 88 ? 35.344 7.961 -11.75 1 34.62 88 THR B CA 1
ATOM 2291 C C . THR B 1 88 ? 34.469 6.758 -12.094 1 34.62 88 THR B C 1
ATOM 2293 O O . THR B 1 88 ? 34.875 5.934 -12.938 1 34.62 88 THR B O 1
ATOM 2296 N N . LEU B 1 89 ? 33.562 6.367 -11.133 1 33.62 89 LEU B N 1
ATOM 2297 C CA . LEU B 1 89 ? 32.781 5.23 -11.633 1 33.62 89 LEU B CA 1
ATOM 2298 C C . LEU B 1 89 ? 31.875 5.648 -12.773 1 33.62 89 LEU B C 1
ATOM 2300 O O . LEU B 1 89 ? 31.016 4.871 -13.211 1 33.62 89 LEU B O 1
ATOM 2304 N N . LYS B 1 90 ? 31.688 6.859 -13.07 1 35.66 90 LYS B N 1
ATOM 2305 C CA . LYS B 1 90 ? 31.125 7.277 -14.352 1 35.66 90 LYS B CA 1
ATOM 2306 C C . LYS B 1 90 ? 31.781 6.527 -15.508 1 35.66 90 LYS B C 1
ATOM 2308 O O . LYS B 1 90 ? 31.312 6.598 -16.641 1 35.66 90 LYS B O 1
ATOM 2313 N N . SER B 1 91 ? 33.125 6.398 -15.484 1 35.47 91 SER B N 1
ATOM 2314 C CA . SER B 1 91 ? 33.781 5.883 -16.688 1 35.47 91 SER B CA 1
ATOM 2315 C C . SER B 1 91 ? 33.312 4.469 -17 1 35.47 91 SER B C 1
ATOM 2317 O O . SER B 1 91 ? 32.844 4.195 -18.109 1 35.47 91 SER B O 1
ATOM 2319 N N . ASP B 1 92 ? 34.312 3.279 -16.641 1 35.12 92 ASP B N 1
ATOM 2320 C CA . ASP B 1 92 ? 34.25 1.923 -17.172 1 35.12 92 ASP B CA 1
ATOM 2321 C C . ASP B 1 92 ? 33.062 1.144 -16.594 1 35.12 92 ASP B C 1
ATOM 2323 O O . ASP B 1 92 ? 32.406 0.391 -17.297 1 35.12 92 ASP B O 1
ATOM 2327 N N . ARG B 1 93 ? 33.062 0.947 -15.141 1 32.75 93 ARG B N 1
ATOM 2328 C CA . ARG B 1 93 ? 32.188 -0.074 -14.57 1 32.75 93 ARG B CA 1
ATOM 2329 C C . ARG B 1 93 ? 30.781 0.467 -14.359 1 32.75 93 ARG B C 1
ATOM 2331 O O . ARG B 1 93 ? 29.969 -0.163 -13.68 1 32.75 93 ARG B O 1
ATOM 2338 N N . GLY B 1 94 ? 30.5 1.745 -14.07 1 39.41 94 GLY B N 1
ATOM 2339 C CA . GLY B 1 94 ? 29.078 2.008 -14.219 1 39.41 94 GLY B CA 1
ATOM 2340 C C . GLY B 1 94 ? 28.484 1.361 -15.453 1 39.41 94 GLY B C 1
ATOM 2341 O O . GLY B 1 94 ? 28.734 1.794 -16.578 1 39.41 94 GLY B O 1
ATOM 2342 N N . ARG B 1 95 ? 28.547 0.17 -15.492 1 39.47 95 ARG B N 1
ATOM 2343 C CA . ARG B 1 95 ? 27.922 -0.625 -16.531 1 39.47 95 ARG B CA 1
ATOM 2344 C C . ARG B 1 95 ? 26.828 0.174 -17.25 1 39.47 95 ARG B C 1
ATOM 2346 O O . ARG B 1 95 ? 25.875 0.633 -16.625 1 39.47 95 ARG B O 1
ATOM 2353 N N . HIS B 1 96 ? 27.141 1.066 -18.203 1 47.16 96 HIS B N 1
ATOM 2354 C CA . HIS B 1 96 ? 26.25 1.653 -19.203 1 47.16 96 HIS B CA 1
ATOM 2355 C C . HIS B 1 96 ? 24.922 0.9 -19.25 1 47.16 96 HIS B C 1
ATOM 2357 O O . HIS B 1 96 ? 24.859 -0.223 -19.766 1 47.16 96 HIS B O 1
ATOM 2363 N N . ARG B 1 97 ? 24.312 1.053 -18.172 1 55.09 97 ARG B N 1
ATOM 2364 C CA . ARG B 1 97 ? 23.031 0.399 -18.406 1 55.09 97 ARG B CA 1
ATOM 2365 C C . ARG B 1 97 ? 22.531 0.661 -19.828 1 55.09 97 ARG B C 1
ATOM 2367 O O . ARG B 1 97 ? 22.453 1.813 -20.25 1 55.09 97 ARG B O 1
ATOM 2374 N N . LYS B 1 98 ? 22.844 -0.291 -20.641 1 64.62 98 LYS B N 1
ATOM 2375 C CA . LYS B 1 98 ? 22.297 -0.21 -21.984 1 64.62 98 LYS B CA 1
ATOM 2376 C C . LYS B 1 98 ? 20.875 0.334 -21.969 1 64.62 98 LYS B C 1
ATOM 2378 O O . LYS B 1 98 ? 20.469 1.058 -22.875 1 64.62 98 LYS B O 1
ATOM 2383 N N . TYR B 1 99 ? 20.141 0.191 -20.688 1 85.5 99 TYR B N 1
ATOM 2384 C CA . TYR B 1 99 ? 18.75 0.619 -20.625 1 85.5 99 TYR B CA 1
ATOM 2385 C C . TYR B 1 99 ? 18.469 1.431 -19.375 1 85.5 99 TYR B C 1
ATOM 2387 O O . TYR B 1 99 ? 19.141 1.237 -18.344 1 85.5 99 TYR B O 1
ATOM 2395 N N . LEU B 1 100 ? 17.688 2.379 -19.438 1 92.5 100 LEU B N 1
ATOM 2396 C CA . LEU B 1 100 ? 17.25 3.189 -18.297 1 92.5 100 LEU B CA 1
ATOM 2397 C C . LEU B 1 100 ? 16.531 2.33 -17.25 1 92.5 100 LEU B C 1
ATOM 2399 O O . LEU B 1 100 ? 15.82 1.39 -17.609 1 92.5 100 LEU B O 1
ATOM 2403 N N . PRO B 1 101 ? 16.766 2.576 -16.016 1 94.75 101 PRO B N 1
ATOM 2404 C CA . PRO B 1 101 ? 16.219 1.724 -14.969 1 94.75 101 PRO B CA 1
ATOM 2405 C C . PRO B 1 101 ? 14.703 1.857 -14.836 1 94.75 101 PRO B C 1
ATOM 2407 O O . PRO B 1 101 ? 14.148 2.918 -15.125 1 94.75 101 PRO B O 1
ATOM 2410 N N . TYR B 1 102 ? 14.125 0.768 -14.469 1 97.19 102 TYR B N 1
ATOM 2411 C CA . TYR B 1 102 ? 12.742 0.792 -14.016 1 97.19 102 TYR B CA 1
ATOM 2412 C C . TYR B 1 102 ? 12.656 1.104 -12.523 1 97.19 102 TYR B C 1
ATOM 2414 O O . TYR B 1 102 ? 13.555 0.752 -11.758 1 97.19 102 TYR B O 1
ATOM 2422 N N . VAL B 1 103 ? 11.602 1.808 -12.188 1 98.06 103 VAL B N 1
ATOM 2423 C CA . VAL B 1 103 ? 11.32 2.047 -10.773 1 98.06 103 VAL B CA 1
ATOM 2424 C C . VAL B 1 103 ? 9.914 1.562 -10.438 1 98.06 103 VAL B C 1
ATOM 2426 O O . VAL B 1 103 ? 9.031 1.557 -11.297 1 98.06 103 VAL B O 1
ATOM 2429 N N . PHE B 1 104 ? 9.789 1.133 -9.203 1 98.44 104 PHE B N 1
ATOM 2430 C CA . PHE B 1 104 ? 8.531 0.58 -8.719 1 98.44 104 PHE B CA 1
ATOM 2431 C C . PHE B 1 104 ? 7.973 1.431 -7.586 1 98.44 104 PHE B C 1
ATOM 2433 O O . PHE B 1 104 ? 8.703 1.816 -6.672 1 98.44 104 PHE B O 1
ATOM 2440 N N . THR B 1 105 ? 6.648 1.752 -7.695 1 97.69 105 THR B N 1
ATOM 2441 C CA . THR B 1 105 ? 5.961 2.396 -6.582 1 97.69 105 THR B CA 1
ATOM 2442 C C . THR B 1 105 ? 5.648 1.387 -5.48 1 97.69 105 THR B C 1
ATOM 2444 O O . THR B 1 105 ? 5.957 0.2 -5.613 1 97.69 105 THR B O 1
ATOM 2447 N N . GLU B 1 106 ? 5.078 1.899 -4.383 1 96.12 106 GLU B N 1
ATOM 2448 C CA . GLU B 1 106 ? 4.672 1.013 -3.297 1 96.12 106 GLU B CA 1
ATOM 2449 C C . GLU B 1 106 ? 3.785 -0.119 -3.809 1 96.12 106 GLU B C 1
ATOM 2451 O O . GLU B 1 106 ? 3.994 -1.283 -3.461 1 96.12 106 GLU B O 1
ATOM 2456 N N . GLN B 1 107 ? 2.867 0.233 -4.68 1 96.19 107 GLN B N 1
ATOM 2457 C CA . GLN B 1 107 ? 1.966 -0.761 -5.25 1 96.19 107 GLN B CA 1
ATOM 2458 C C . GLN B 1 107 ? 2.713 -1.704 -6.191 1 96.19 107 GLN B C 1
ATOM 2460 O O . GLN B 1 107 ? 2.408 -2.896 -6.25 1 96.19 107 GLN B O 1
ATOM 2465 N N . GLY B 1 108 ? 3.678 -1.157 -6.898 1 97.38 108 GLY B N 1
ATOM 2466 C CA . GLY B 1 108 ? 4.504 -1.985 -7.762 1 97.38 108 GLY B CA 1
ATOM 2467 C C . GLY B 1 108 ? 5.32 -3.016 -7.004 1 97.38 108 GLY B C 1
ATOM 2468 O O . GLY B 1 108 ? 5.398 -4.176 -7.41 1 97.38 108 GLY B O 1
ATOM 2469 N N . VAL B 1 109 ? 5.887 -2.557 -5.914 1 97.56 109 VAL B N 1
ATOM 2470 C CA . VAL B 1 109 ? 6.652 -3.465 -5.07 1 97.56 109 VAL B CA 1
ATOM 2471 C C . VAL B 1 109 ? 5.734 -4.547 -4.508 1 97.56 109 VAL B C 1
ATOM 2473 O O . VAL B 1 109 ? 6.098 -5.727 -4.488 1 97.56 109 VAL B O 1
ATOM 2476 N N . ALA B 1 110 ? 4.559 -4.125 -4.09 1 95.75 110 ALA B N 1
ATOM 2477 C CA . ALA B 1 110 ? 3.592 -5.094 -3.572 1 95.75 110 ALA B CA 1
ATOM 2478 C C . ALA B 1 110 ? 3.273 -6.16 -4.613 1 95.75 110 ALA B C 1
ATOM 2480 O O . ALA B 1 110 ? 3.193 -7.348 -4.289 1 95.75 110 ALA B O 1
ATOM 2481 N N . MET B 1 111 ? 3.205 -5.746 -5.805 1 96.12 111 MET B N 1
ATOM 2482 C CA . MET B 1 111 ? 2.82 -6.648 -6.887 1 96.12 111 MET B CA 1
ATOM 2483 C C . MET B 1 111 ? 3.941 -7.637 -7.195 1 96.12 111 MET B C 1
ATOM 2485 O O . MET B 1 111 ? 3.693 -8.719 -7.73 1 96.12 111 MET B O 1
ATOM 2489 N N . LEU B 1 112 ? 5.137 -7.277 -6.906 1 96.81 112 LEU B N 1
ATOM 2490 C CA . LEU B 1 112 ? 6.262 -8.164 -7.164 1 96.81 112 LEU B CA 1
ATOM 2491 C C . LEU B 1 112 ? 6.102 -9.484 -6.406 1 96.81 112 LEU B C 1
ATOM 2493 O O . LEU B 1 112 ? 6.691 -10.492 -6.785 1 96.81 112 LEU B O 1
ATOM 2497 N N . SER B 1 113 ? 5.301 -9.461 -5.359 1 93.44 113 SER B N 1
ATOM 2498 C CA . SER B 1 113 ? 5.039 -10.68 -4.605 1 93.44 113 SER B CA 1
ATOM 2499 C C . SER B 1 113 ? 4.332 -11.719 -5.465 1 93.44 113 SER B C 1
ATOM 2501 O O . SER B 1 113 ? 4.383 -12.914 -5.168 1 93.44 113 SER B O 1
ATOM 2503 N N . SER B 1 114 ? 3.688 -11.25 -6.488 1 93.31 114 SER B N 1
ATOM 2504 C CA . SER B 1 114 ? 2.955 -12.164 -7.359 1 93.31 114 SER B CA 1
ATOM 2505 C C . SER B 1 114 ? 3.883 -12.82 -8.375 1 93.31 114 SER B C 1
ATOM 2507 O O . SER B 1 114 ? 3.523 -13.828 -8.992 1 93.31 114 SER B O 1
ATOM 2509 N N . VAL B 1 115 ? 5.074 -12.297 -8.508 1 93.94 115 VAL B N 1
ATOM 2510 C CA . VAL B 1 115 ? 5.918 -12.797 -9.586 1 93.94 115 VAL B CA 1
ATOM 2511 C C . VAL B 1 115 ? 7.18 -13.43 -9.008 1 93.94 115 VAL B C 1
ATOM 2513 O O . VAL B 1 115 ? 7.797 -14.289 -9.641 1 93.94 115 VAL B O 1
ATOM 2516 N N . LEU B 1 116 ? 7.582 -13.039 -7.875 1 93.12 116 LEU B N 1
ATOM 2517 C CA . LEU B 1 116 ? 8.711 -13.633 -7.172 1 93.12 116 LEU B CA 1
ATOM 2518 C C . LEU B 1 116 ? 8.234 -14.43 -5.961 1 93.12 116 LEU B C 1
ATOM 2520 O O . LEU B 1 116 ? 7.73 -13.859 -4.992 1 93.12 116 LEU B O 1
ATOM 2524 N N . LYS B 1 117 ? 8.516 -15.711 -5.984 1 91.06 117 LYS B N 1
ATOM 2525 C CA . LYS B 1 117 ? 7.789 -16.562 -5.047 1 91.06 117 LYS B CA 1
ATOM 2526 C C . LYS B 1 117 ? 8.742 -17.266 -4.09 1 91.06 117 LYS B C 1
ATOM 2528 O O . LYS B 1 117 ? 8.32 -18.094 -3.275 1 91.06 117 LYS B O 1
ATOM 2533 N N . SER B 1 118 ? 9.992 -16.953 -4.152 1 93.31 118 SER B N 1
ATOM 2534 C CA . SER B 1 118 ? 10.914 -17.578 -3.217 1 93.31 118 SER B CA 1
ATOM 2535 C C . SER B 1 118 ? 10.656 -17.125 -1.786 1 93.31 118 SER B C 1
ATOM 2537 O O . SER B 1 118 ? 10.148 -16.031 -1.562 1 93.31 118 SER B O 1
ATOM 2539 N N . LYS B 1 119 ? 11 -17.953 -0.822 1 93 119 LYS B N 1
ATOM 2540 C CA . LYS B 1 119 ? 10.805 -17.609 0.585 1 93 119 LYS B CA 1
ATOM 2541 C C . LYS B 1 119 ? 11.5 -16.297 0.938 1 93 119 LYS B C 1
ATOM 2543 O O . LYS B 1 119 ? 10.938 -15.461 1.64 1 93 119 LYS B O 1
ATOM 2548 N N . THR B 1 120 ? 12.68 -16.172 0.399 1 93.38 120 THR B N 1
ATOM 2549 C CA . THR B 1 120 ? 13.445 -14.945 0.645 1 93.38 120 THR B CA 1
ATOM 2550 C C . THR B 1 120 ? 12.734 -13.734 0.046 1 93.38 120 THR B C 1
ATOM 2552 O O . THR B 1 120 ? 12.602 -12.703 0.699 1 93.38 120 THR B O 1
ATOM 2555 N N . ALA B 1 121 ? 12.266 -13.906 -1.15 1 94.5 121 ALA B N 1
ATOM 2556 C CA . ALA B 1 121 ? 11.594 -12.812 -1.838 1 94.5 121 ALA B CA 1
ATOM 2557 C C . ALA B 1 121 ? 10.312 -12.406 -1.11 1 94.5 121 ALA B C 1
ATOM 2559 O O . ALA B 1 121 ? 10.016 -11.219 -0.989 1 94.5 121 ALA B O 1
ATOM 2560 N N . ILE B 1 122 ? 9.68 -13.352 -0.558 1 93.56 122 ILE B N 1
ATOM 2561 C CA . ILE B 1 122 ? 8.43 -13.094 0.15 1 93.56 122 ILE B CA 1
ATOM 2562 C C . ILE B 1 122 ? 8.711 -12.305 1.425 1 93.56 122 ILE B C 1
ATOM 2564 O O . ILE B 1 122 ? 8.047 -11.297 1.698 1 93.56 122 ILE B O 1
ATOM 2568 N N . GLN B 1 123 ? 9.664 -12.703 2.158 1 94.25 123 GLN B N 1
ATOM 2569 C CA . GLN B 1 123 ? 10.016 -12.031 3.404 1 94.25 123 GLN B CA 1
ATOM 2570 C C . GLN B 1 123 ? 10.492 -10.609 3.145 1 94.25 123 GLN B C 1
ATOM 2572 O O . GLN B 1 123 ? 10.133 -9.68 3.875 1 94.25 123 GLN B O 1
ATOM 2577 N N . VAL B 1 124 ? 11.289 -10.492 2.111 1 95.06 124 VAL B N 1
ATOM 2578 C CA . VAL B 1 124 ? 11.789 -9.172 1.755 1 95.06 124 VAL B CA 1
ATOM 2579 C C . VAL B 1 124 ? 10.625 -8.266 1.34 1 95.06 124 VAL B C 1
ATOM 2581 O O . VAL B 1 124 ? 10.562 -7.102 1.737 1 95.06 124 VAL B O 1
ATOM 2584 N N . ASN B 1 125 ? 9.742 -8.789 0.517 1 96 125 ASN B N 1
ATOM 2585 C CA . ASN B 1 125 ? 8.578 -8.031 0.085 1 96 125 ASN B CA 1
ATOM 2586 C C . ASN B 1 125 ? 7.77 -7.52 1.274 1 96 125 ASN B C 1
ATOM 2588 O O . ASN B 1 125 ? 7.395 -6.344 1.319 1 96 125 ASN B O 1
ATOM 2592 N N . ILE B 1 126 ? 7.551 -8.352 2.227 1 95.81 126 ILE B N 1
ATOM 2593 C CA . ILE B 1 126 ? 6.797 -7.996 3.424 1 95.81 126 ILE B CA 1
ATOM 2594 C C . ILE B 1 126 ? 7.531 -6.898 4.191 1 95.81 126 ILE B C 1
ATOM 2596 O O . ILE B 1 126 ? 6.918 -5.918 4.625 1 95.81 126 ILE B O 1
ATOM 2600 N N . SER B 1 127 ? 8.812 -7.055 4.312 1 96 127 SER B N 1
ATOM 2601 C CA . SER B 1 127 ? 9.625 -6.066 5.02 1 96 127 SER B CA 1
ATOM 2602 C C . SER B 1 127 ? 9.555 -4.707 4.332 1 96 127 SER B C 1
ATOM 2604 O O . SER B 1 127 ? 9.461 -3.672 4.996 1 96 127 SER B O 1
ATOM 2606 N N . ILE B 1 128 ? 9.602 -4.727 3.023 1 96.88 128 ILE B N 1
ATOM 2607 C CA . ILE B 1 128 ? 9.547 -3.48 2.268 1 96.88 128 ILE B CA 1
ATOM 2608 C C . ILE B 1 128 ? 8.195 -2.807 2.479 1 96.88 128 ILE B C 1
ATOM 2610 O O . ILE B 1 128 ? 8.125 -1.602 2.73 1 96.88 128 ILE B O 1
ATOM 2614 N N . MET B 1 129 ? 7.125 -3.604 2.463 1 95.94 129 MET B N 1
ATOM 2615 C CA . MET B 1 129 ? 5.785 -3.057 2.668 1 95.94 129 MET B CA 1
ATOM 2616 C C . MET B 1 129 ? 5.656 -2.438 4.055 1 95.94 129 MET B C 1
ATOM 2618 O O . MET B 1 129 ? 5.051 -1.374 4.211 1 95.94 129 MET B O 1
ATOM 2622 N N . ARG B 1 130 ? 6.277 -3.045 5.008 1 93.5 130 ARG B N 1
ATOM 2623 C CA . ARG B 1 130 ? 6.227 -2.537 6.375 1 93.5 130 ARG B CA 1
ATOM 2624 C C . ARG B 1 130 ? 6.961 -1.205 6.492 1 93.5 130 ARG B C 1
ATOM 2626 O O . ARG B 1 130 ? 6.539 -0.322 7.242 1 93.5 130 ARG B O 1
ATOM 2633 N N . VAL B 1 131 ? 8 -1.104 5.766 1 92.44 131 VAL B N 1
ATOM 2634 C CA . VAL B 1 131 ? 8.742 0.151 5.785 1 92.44 131 VAL B CA 1
ATOM 2635 C C . VAL B 1 131 ? 7.895 1.267 5.18 1 92.44 131 VAL B C 1
ATOM 2637 O O . VAL B 1 131 ? 7.848 2.377 5.711 1 92.44 131 VAL B O 1
ATOM 2640 N N . PHE B 1 132 ? 7.246 0.96 4.078 1 93.31 132 PHE B N 1
ATOM 2641 C CA . PHE B 1 132 ? 6.363 1.946 3.469 1 93.31 132 PHE B CA 1
ATOM 2642 C C . PHE B 1 132 ? 5.273 2.373 4.449 1 93.31 132 PHE B C 1
ATOM 2644 O O . PHE B 1 132 ? 4.969 3.561 4.566 1 93.31 132 PHE B O 1
ATOM 2651 N N . VAL B 1 133 ? 4.691 1.447 5.141 1 89.38 133 VAL B N 1
ATOM 2652 C CA . VAL B 1 133 ? 3.645 1.726 6.117 1 89.38 133 VAL B CA 1
ATOM 2653 C C . VAL B 1 133 ? 4.195 2.619 7.223 1 89.38 133 VAL B C 1
ATOM 2655 O O . VAL B 1 133 ? 3.566 3.611 7.602 1 89.38 133 VAL B O 1
ATOM 2658 N N . LYS B 1 134 ? 5.344 2.254 7.699 1 86.5 134 LYS B N 1
ATOM 2659 C CA . LYS B 1 134 ? 5.969 3.02 8.773 1 86.5 134 LYS B CA 1
ATOM 2660 C C . LYS B 1 134 ? 6.25 4.453 8.336 1 86.5 134 LYS B C 1
ATOM 2662 O O . LYS B 1 134 ? 6.035 5.395 9.102 1 86.5 134 LYS B O 1
ATOM 2667 N N . MET B 1 135 ? 6.684 4.559 7.148 1 85.81 135 MET B N 1
ATOM 2668 C CA . MET B 1 135 ? 6.977 5.887 6.617 1 85.81 135 MET B CA 1
ATOM 2669 C C . MET B 1 135 ? 5.711 6.734 6.539 1 85.81 135 MET B C 1
ATOM 2671 O O . MET B 1 135 ? 5.734 7.926 6.855 1 85.81 135 MET B O 1
ATOM 2675 N N . ARG B 1 136 ? 4.637 6.148 6.223 1 82.38 136 ARG B N 1
ATOM 2676 C CA . ARG B 1 136 ? 3.361 6.855 6.133 1 82.38 136 ARG B CA 1
ATOM 2677 C C . ARG B 1 136 ? 2.859 7.254 7.516 1 82.38 136 ARG B C 1
ATOM 2679 O O . ARG B 1 136 ? 2.314 8.344 7.695 1 82.38 136 ARG B O 1
ATOM 2686 N N . GLU B 1 137 ? 2.988 6.32 8.383 1 79.06 137 GLU B N 1
ATOM 2687 C CA . GLU B 1 137 ? 2.57 6.59 9.75 1 79.06 137 GLU B CA 1
ATOM 2688 C C . GLU B 1 137 ? 3.354 7.758 10.352 1 79.06 137 GLU B C 1
ATOM 2690 O O . GLU B 1 137 ? 2.789 8.602 11.047 1 79.06 137 GLU B O 1
ATOM 2695 N N . TRP B 1 138 ? 4.562 7.754 10.078 1 75.56 138 TRP B N 1
ATOM 2696 C CA . TRP B 1 138 ? 5.414 8.836 10.562 1 75.56 138 TRP B CA 1
ATOM 2697 C C . TRP B 1 138 ? 4.98 10.172 9.977 1 75.56 138 TRP B C 1
ATOM 2699 O O . TRP B 1 138 ? 4.914 11.18 10.688 1 75.56 138 TRP B O 1
ATOM 2709 N N . ALA B 1 139 ? 4.629 10.125 8.719 1 69.81 139 ALA B N 1
ATOM 2710 C CA . ALA B 1 139 ? 4.203 11.352 8.039 1 69.81 139 ALA B CA 1
ATOM 2711 C C . ALA B 1 139 ? 2.879 11.859 8.609 1 69.81 139 ALA B C 1
ATOM 2713 O O . ALA B 1 139 ? 2.697 13.062 8.797 1 69.81 139 ALA B O 1
ATOM 2714 N N . ALA B 1 140 ? 1.973 10.977 8.961 1 68.44 140 ALA B N 1
ATOM 2715 C CA . ALA B 1 140 ? 0.664 11.328 9.5 1 68.44 140 ALA B CA 1
ATOM 2716 C C . ALA B 1 140 ? 0.792 11.898 10.914 1 68.44 140 ALA B C 1
ATOM 2718 O O . ALA B 1 140 ? 0.111 12.859 11.266 1 68.44 140 ALA B O 1
ATOM 2719 N N . ASN B 1 141 ? 1.614 11.188 11.617 1 63.66 141 ASN B N 1
ATOM 2720 C CA . ASN B 1 141 ? 1.832 11.656 12.984 1 63.66 141 ASN B CA 1
ATOM 2721 C C . ASN B 1 141 ? 2.461 13.047 13.008 1 63.66 141 ASN B C 1
ATOM 2723 O O . ASN B 1 141 ? 2.105 13.883 13.844 1 63.66 141 ASN B O 1
ATOM 2727 N N . TYR B 1 142 ? 3.23 13.172 12.133 1 58.5 142 TYR B N 1
ATOM 2728 C CA . TYR B 1 142 ? 3.877 14.477 12.016 1 58.5 142 TYR B CA 1
ATOM 2729 C C . TYR B 1 142 ? 2.863 15.562 11.656 1 58.5 142 TYR B C 1
ATOM 2731 O O . TYR B 1 142 ? 2.881 16.656 12.234 1 58.5 142 TYR B O 1
ATOM 2739 N N . GLN B 1 143 ? 2.033 15.273 10.812 1 60.5 143 GLN B N 1
ATOM 2740 C CA . GLN B 1 143 ? 0.992 16.219 10.43 1 60.5 143 GLN B CA 1
ATOM 2741 C C . GLN B 1 143 ? 0.065 16.516 11.602 1 60.5 143 GLN B C 1
ATOM 2743 O O . GLN B 1 143 ? -0.349 17.672 11.789 1 60.5 143 GLN B O 1
ATOM 2748 N N . GLY B 1 144 ? -0.187 15.469 12.359 1 58.53 144 GLY B N 1
ATOM 2749 C CA . GLY B 1 144 ? -0.965 15.68 13.57 1 58.53 144 GLY B CA 1
ATOM 2750 C C . GLY B 1 144 ? -0.294 16.609 14.555 1 58.53 144 GLY B C 1
ATOM 2751 O O . GLY B 1 144 ? -0.951 17.469 15.156 1 58.53 144 GLY B O 1
ATOM 2752 N N . LEU B 1 145 ? 0.975 16.359 14.656 1 57.53 145 LEU B N 1
ATOM 2753 C CA . LEU B 1 145 ? 1.744 17.203 15.562 1 57.53 145 LEU B CA 1
ATOM 2754 C C . LEU B 1 145 ? 1.746 18.656 15.094 1 57.53 145 LEU B C 1
ATOM 2756 O O . LEU B 1 145 ? 1.566 19.562 15.891 1 57.53 145 LEU B O 1
ATOM 2760 N N . ILE B 1 146 ? 1.901 18.844 13.883 1 56.19 146 ILE B N 1
ATOM 2761 C CA . ILE B 1 146 ? 1.889 20.188 13.297 1 56.19 146 ILE B CA 1
ATOM 2762 C C . ILE B 1 146 ? 0.539 20.844 13.555 1 56.19 146 ILE B C 1
ATOM 2764 O O . ILE B 1 146 ? 0.479 22.031 13.906 1 56.19 146 ILE B O 1
ATOM 2768 N N . ARG B 1 147 ? -0.423 20.062 13.469 1 59.16 147 ARG B N 1
ATOM 2769 C CA . ARG B 1 147 ? -1.768 20.594 13.695 1 59.16 147 ARG B CA 1
ATOM 2770 C C . ARG B 1 147 ? -1.948 21.016 15.156 1 59.16 147 ARG B C 1
ATOM 2772 O O . ARG B 1 147 ? -2.523 22.062 15.438 1 59.16 147 ARG B O 1
ATOM 2779 N N . LYS B 1 148 ? -1.449 20.156 15.969 1 56.19 148 LYS B N 1
ATOM 2780 C CA . LYS B 1 148 ? -1.566 20.453 17.391 1 56.19 148 LYS B CA 1
ATOM 2781 C C . LYS B 1 148 ? -0.794 21.734 17.75 1 56.19 148 LYS B C 1
ATOM 2783 O O . LYS B 1 148 ? -1.264 22.547 18.531 1 56.19 148 LYS B O 1
ATOM 2788 N N . ILE B 1 149 ? 0.298 21.859 17.234 1 55.12 149 ILE B N 1
ATOM 2789 C CA . ILE B 1 149 ? 1.131 23.031 17.453 1 55.12 149 ILE B CA 1
ATOM 2790 C C . ILE B 1 149 ? 0.42 24.281 16.938 1 55.12 149 ILE B C 1
ATOM 2792 O O . ILE B 1 149 ? 0.392 25.312 17.609 1 55.12 149 ILE B O 1
ATOM 2796 N N . ASP B 1 150 ? -0.135 24.109 15.797 1 54.16 150 ASP B N 1
ATOM 2797 C CA . ASP B 1 150 ? -0.888 25.203 15.195 1 54.16 150 ASP B CA 1
ATOM 2798 C C . ASP B 1 150 ? -2.068 25.609 16.078 1 54.16 150 ASP B C 1
ATOM 2800 O O . ASP B 1 150 ? -2.342 26.797 16.266 1 54.16 150 ASP B O 1
ATOM 2804 N N . GLU B 1 151 ? -2.689 24.609 16.578 1 56.81 151 GLU B N 1
ATOM 2805 C CA . GLU B 1 151 ? -3.82 24.844 17.469 1 56.81 151 GLU B CA 1
ATOM 2806 C C . GLU B 1 151 ? -3.379 25.578 18.734 1 56.81 151 GLU B C 1
ATOM 2808 O O . GLU B 1 151 ? -4.059 26.484 19.203 1 56.81 151 GLU B O 1
ATOM 2813 N N . LEU B 1 152 ? -2.27 25.156 19.203 1 53.34 152 LEU B N 1
ATOM 2814 C CA . LEU B 1 152 ? -1.74 25.766 20.422 1 53.34 152 LEU B CA 1
ATOM 2815 C C . LEU B 1 152 ? -1.264 27.188 20.156 1 53.34 152 LEU B C 1
ATOM 2817 O O . LEU B 1 152 ? -1.404 28.062 21.016 1 53.34 152 LEU B O 1
ATOM 2821 N N . SER B 1 153 ? -0.695 27.344 19.047 1 52.78 153 SER B N 1
ATOM 2822 C CA . SER B 1 153 ? -0.199 28.672 18.672 1 52.78 153 SER B CA 1
ATOM 2823 C C . SER B 1 153 ? -1.344 29.672 18.516 1 52.78 153 SER B C 1
ATOM 2825 O O . SER B 1 153 ? -1.176 30.859 18.781 1 52.78 153 SER B O 1
ATOM 2827 N N . GLN B 1 154 ? -2.324 29.156 17.938 1 52.91 154 GLN B N 1
ATOM 2828 C CA . GLN B 1 154 ? -3.477 30.031 17.766 1 52.91 154 GLN B CA 1
ATOM 2829 C C . GLN B 1 154 ? -4.074 30.422 19.125 1 52.91 154 GLN B C 1
ATOM 2831 O O . GLN B 1 154 ? -4.625 31.516 19.266 1 52.91 154 GLN B O 1
ATOM 2836 N N . ASN B 1 155 ? -3.992 29.5 19.922 1 51.94 155 ASN B N 1
ATOM 2837 C CA . ASN B 1 155 ? -4.57 29.797 21.234 1 51.94 155 ASN B CA 1
ATOM 2838 C C . ASN B 1 155 ? -3.629 30.625 22.078 1 51.94 155 ASN B C 1
ATOM 2840 O O . ASN B 1 155 ? -4.043 31.188 23.094 1 51.94 155 ASN B O 1
ATOM 2844 N N . GLN B 1 156 ? -2.281 30.594 21.781 1 48.12 156 GLN B N 1
ATOM 2845 C CA . GLN B 1 156 ? -1.378 31.391 22.609 1 48.12 156 GLN B CA 1
ATOM 2846 C C . GLN B 1 156 ? -0.709 32.5 21.781 1 48.12 156 GLN B C 1
ATOM 2848 O O . GLN B 1 156 ? 0.035 32.219 20.844 1 48.12 156 GLN B O 1
ATOM 2853 N N . SER B 1 157 ? -1.237 33.719 21.781 1 46.56 157 SER B N 1
ATOM 2854 C CA . SER B 1 157 ? -0.718 34.938 21.156 1 46.56 157 SER B CA 1
ATOM 2855 C C . SER B 1 157 ? 0.807 34.969 21.188 1 46.56 157 SER B C 1
ATOM 2857 O O . SER B 1 157 ? 1.44 35.344 20.188 1 46.56 157 SER B O 1
ATOM 2859 N N . GLU B 1 158 ? 1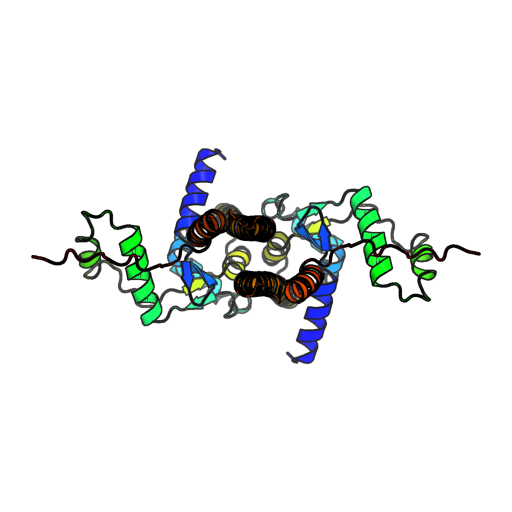.415 34.875 22.312 1 45 158 GLU B N 1
ATOM 2860 C CA . GLU B 1 158 ? 2.826 35.156 22.547 1 45 158 GLU B CA 1
ATOM 2861 C C . GLU B 1 158 ? 3.719 34.062 21.969 1 45 158 GLU B C 1
ATOM 2863 O O . GLU B 1 158 ? 4.887 34.312 21.656 1 45 158 GLU B O 1
ATOM 2868 N N . HIS B 1 159 ? 3.402 32.906 21.984 1 43.56 159 HIS B N 1
ATOM 2869 C CA . HIS B 1 159 ? 4.27 31.75 21.766 1 43.56 159 HIS B CA 1
ATOM 2870 C C . HIS B 1 159 ? 4.309 31.359 20.297 1 43.56 159 HIS B C 1
ATOM 2872 O O . HIS B 1 159 ? 4.855 30.328 19.922 1 43.56 159 HIS B O 1
ATOM 2878 N N . ASN B 1 160 ? 3.834 32.219 19.562 1 47.25 160 ASN B N 1
ATOM 2879 C CA . ASN B 1 160 ? 3.729 32.062 18.109 1 47.25 160 ASN B CA 1
ATOM 2880 C C . ASN B 1 160 ? 5.094 31.828 17.469 1 47.25 160 ASN B C 1
ATOM 2882 O O . ASN B 1 160 ? 5.219 31.016 16.562 1 47.25 160 ASN B O 1
ATOM 2886 N N . GLU B 1 161 ? 6.02 32.531 18.031 1 47.22 161 GLU B N 1
ATOM 2887 C CA . GLU B 1 161 ? 7.328 32.438 17.391 1 47.22 161 GLU B CA 1
ATOM 2888 C C . GLU B 1 161 ? 7.906 31.016 17.531 1 47.22 161 GLU B C 1
ATOM 2890 O O . GLU B 1 161 ? 8.477 30.484 16.578 1 47.22 161 GLU B O 1
ATOM 2895 N N . HIS B 1 162 ? 7.734 30.5 18.734 1 44.75 162 HIS B N 1
ATOM 2896 C CA . HIS B 1 162 ? 8.32 29.188 19 1 44.75 162 HIS B CA 1
ATOM 2897 C C . HIS B 1 162 ? 7.598 28.094 18.219 1 44.75 162 HIS B C 1
ATOM 2899 O O . HIS B 1 162 ? 8.234 27.188 17.703 1 44.75 162 HIS B O 1
ATOM 2905 N N . ILE B 1 163 ? 6.43 28.266 18.094 1 47.03 163 ILE B N 1
ATOM 2906 C CA . ILE B 1 163 ? 5.621 27.297 17.375 1 47.03 163 ILE B CA 1
ATOM 2907 C C . ILE B 1 163 ? 5.98 27.312 15.891 1 47.03 163 ILE B C 1
ATOM 2909 O O . ILE B 1 163 ? 6.074 26.266 15.258 1 47.03 163 ILE B O 1
ATOM 2913 N N . GLN B 1 164 ? 6.215 28.453 15.352 1 47.66 164 GLN B N 1
ATOM 2914 C CA . GLN B 1 164 ? 6.66 28.547 13.969 1 47.66 164 GLN B CA 1
ATOM 2915 C C . GLN B 1 164 ? 7.973 27.812 13.758 1 47.66 164 GLN B C 1
ATOM 2917 O O . GLN B 1 164 ? 8.156 27.125 12.742 1 47.66 164 GLN B O 1
ATOM 2922 N N . ASN B 1 165 ? 8.766 27.922 14.695 1 46.69 165 ASN B N 1
ATOM 2923 C CA . ASN B 1 165 ? 10.055 27.234 14.602 1 46.69 165 ASN B CA 1
ATOM 2924 C C . ASN B 1 165 ? 9.891 25.719 14.633 1 46.69 165 ASN B C 1
ATOM 2926 O O . ASN B 1 165 ? 10.555 25.016 13.875 1 46.69 165 ASN B O 1
ATOM 2930 N N . ILE B 1 166 ? 9.086 25.359 15.453 1 44.25 166 ILE B N 1
ATOM 2931 C CA . ILE B 1 166 ? 8.875 23.906 15.57 1 44.25 166 ILE B CA 1
ATOM 2932 C C . ILE B 1 166 ? 8.25 23.375 14.281 1 44.25 166 ILE B C 1
ATOM 2934 O O . ILE B 1 166 ? 8.648 22.328 13.781 1 44.25 166 ILE B O 1
ATOM 2938 N N . TYR B 1 167 ? 7.414 24.141 13.719 1 47.19 167 TYR B N 1
ATOM 2939 C CA . TYR B 1 167 ? 6.82 23.797 12.43 1 47.19 167 TYR B CA 1
ATOM 2940 C C . TYR B 1 167 ? 7.895 23.625 11.367 1 47.19 167 TYR B C 1
ATOM 2942 O O . TYR B 1 167 ? 7.844 22.672 10.578 1 47.19 167 TYR B O 1
ATOM 2950 N N . GLN B 1 168 ? 8.758 24.594 11.375 1 46.12 168 GLN B N 1
ATOM 2951 C CA . GLN B 1 168 ? 9.828 24.547 10.391 1 46.12 168 GLN B CA 1
ATOM 2952 C C . GLN B 1 168 ? 10.664 23.281 10.547 1 46.12 168 GLN B C 1
ATOM 2954 O O . GLN B 1 168 ? 11.031 22.641 9.555 1 46.12 168 GLN B O 1
ATOM 2959 N N . ILE B 1 169 ? 10.844 22.969 11.75 1 44.66 169 ILE B N 1
ATOM 2960 C CA . ILE B 1 169 ? 11.656 21.781 12.016 1 44.66 169 ILE B CA 1
ATOM 2961 C C . ILE B 1 169 ? 10.906 20.531 11.578 1 44.66 169 ILE B C 1
ATOM 2963 O O . ILE B 1 169 ? 11.484 19.656 10.93 1 44.66 169 ILE B O 1
ATOM 2967 N N . ILE B 1 170 ? 9.766 20.547 11.961 1 45.91 170 ILE B N 1
ATOM 2968 C CA . ILE B 1 170 ? 8.961 19.359 11.664 1 45.91 170 ILE B CA 1
ATOM 2969 C C . ILE B 1 170 ? 8.805 19.219 10.148 1 45.91 170 ILE B C 1
ATOM 2971 O O . ILE B 1 170 ? 8.93 18.109 9.609 1 45.91 170 ILE B O 1
ATOM 2975 N N . GLU B 1 171 ? 8.477 20.312 9.531 1 45.22 171 GLU B N 1
ATOM 2976 C CA . GLU B 1 171 ? 8.414 20.328 8.078 1 45.22 171 GLU B CA 1
ATOM 2977 C C . GLU B 1 171 ? 9.703 19.797 7.461 1 45.22 171 GLU B C 1
ATOM 2979 O O . GLU B 1 171 ? 9.672 19.047 6.484 1 45.22 171 GLU B O 1
ATOM 2984 N N . GLU B 1 172 ? 10.727 20.328 8.008 1 42.56 172 GLU B N 1
ATOM 2985 C CA . GLU B 1 172 ? 12.039 19.906 7.527 1 42.56 172 GLU B CA 1
ATOM 2986 C C . GLU B 1 172 ? 12.242 18.406 7.73 1 42.56 172 GLU B C 1
ATOM 2988 O O . GLU B 1 172 ? 12.875 17.75 6.906 1 42.56 172 GLU B O 1
ATOM 2993 N N . LEU B 1 173 ? 11.719 18.094 8.852 1 40.69 173 LEU B N 1
ATOM 2994 C CA . LEU B 1 173 ? 11.891 16.672 9.18 1 40.69 173 LEU B CA 1
ATOM 2995 C C . LEU B 1 173 ? 11 15.797 8.312 1 40.69 173 LEU B C 1
ATOM 2997 O O . LEU B 1 173 ? 11.406 14.703 7.914 1 40.69 173 LEU B O 1
ATOM 3001 N N . VAL B 1 174 ? 9.75 16.219 8.266 1 42.72 174 VAL B N 1
ATOM 3002 C CA . VAL B 1 174 ? 8.75 15.461 7.52 1 42.72 174 VAL B CA 1
ATOM 3003 C C . VAL B 1 174 ? 9.023 15.57 6.023 1 42.72 174 VAL B C 1
ATOM 3005 O O . VAL B 1 174 ? 8.836 14.609 5.277 1 42.72 174 VAL B O 1
ATOM 3008 N N . ARG B 1 175 ? 9.055 16.875 5.516 1 34.5 175 ARG B N 1
ATOM 3009 C CA . ARG B 1 175 ? 9.484 17.062 4.133 1 34.5 175 ARG B CA 1
ATOM 3010 C C . ARG B 1 175 ? 11 17.203 4.039 1 34.5 175 ARG B C 1
ATOM 3012 O O . ARG B 1 175 ? 11.539 18.297 4.219 1 34.5 175 ARG B O 1
ATOM 3019 N N . PRO B 1 176 ? 11.672 16.203 4.238 1 32.56 176 PRO B N 1
ATOM 3020 C CA . PRO B 1 176 ? 13.055 16.578 3.943 1 32.56 176 PRO B CA 1
ATOM 3021 C C . PRO B 1 176 ? 13.18 17.438 2.686 1 32.56 176 PRO B C 1
ATOM 3023 O O . PRO B 1 176 ? 12.75 17.016 1.606 1 32.56 176 PRO B O 1
ATOM 3026 N N . SER B 1 177 ? 12.656 18.594 2.787 1 29.44 177 SER B N 1
ATOM 3027 C CA . SER B 1 177 ? 12.969 19.5 1.685 1 29.44 177 SER B CA 1
ATOM 3028 C C . SER B 1 177 ? 14.328 19.188 1.076 1 29.44 177 SER B C 1
ATOM 3030 O O . SER B 1 177 ? 15.273 18.859 1.795 1 29.44 177 SER B O 1
ATOM 3032 N N . MET B 1 178 ? 14.281 18.625 -0.13 1 30.48 178 MET B N 1
ATOM 3033 C CA . MET B 1 178 ? 15.484 18.891 -0.916 1 30.48 178 MET B CA 1
ATOM 3034 C C . MET B 1 178 ? 15.93 20.344 -0.757 1 30.48 178 MET B C 1
ATOM 3036 O O . MET B 1 178 ? 15.617 21.188 -1.596 1 30.48 178 MET B O 1
ATOM 3040 N N . THR B 1 179 ? 15.555 20.969 0.321 1 28.53 179 THR B N 1
ATOM 3041 C CA . THR B 1 179 ? 16.031 22.359 0.355 1 28.53 179 THR B CA 1
ATOM 3042 C C . THR B 1 179 ? 17.531 22.406 0.019 1 28.53 179 THR B C 1
ATOM 3044 O O . THR B 1 179 ? 18.328 21.641 0.556 1 28.53 179 THR B O 1
ATOM 3047 N N . GLU B 1 180 ? 17.688 22.922 -1.103 1 29.27 180 GLU B N 1
ATOM 3048 C CA . GLU B 1 180 ? 18.984 23.469 -1.472 1 29.27 180 GLU B CA 1
ATOM 3049 C C . GLU B 1 180 ? 19.609 24.25 -0.313 1 29.27 180 GLU B C 1
ATOM 3051 O O . GLU B 1 180 ? 19.031 25.219 0.177 1 29.27 180 GLU B O 1
ATOM 3056 N N . ARG B 1 181 ? 20.172 23.578 0.604 1 30.22 181 ARG B N 1
ATOM 3057 C CA . ARG B 1 181 ? 21.016 24.375 1.494 1 30.22 181 ARG B CA 1
ATOM 3058 C C . ARG B 1 181 ? 21.688 25.516 0.742 1 30.22 181 ARG B C 1
ATOM 3060 O O . ARG B 1 181 ? 22.297 25.312 -0.306 1 30.22 181 ARG B O 1
ATOM 3067 N N . LYS B 1 182 ? 21.172 26.625 0.822 1 30.8 182 LYS B N 1
ATOM 3068 C CA . LYS B 1 182 ? 21.922 27.781 0.361 1 30.8 182 LYS B CA 1
ATOM 3069 C C . LYS B 1 182 ? 23.406 27.672 0.737 1 30.8 182 LYS B C 1
ATOM 3071 O O . LYS B 1 182 ? 23.734 27.484 1.909 1 30.8 182 LYS B O 1
ATOM 3076 N N . THR B 1 183 ? 24.188 27.172 -0.21 1 27.75 183 THR B N 1
ATOM 3077 C CA . THR B 1 183 ? 25.641 27.266 -0.099 1 27.75 183 THR B CA 1
ATOM 3078 C C . THR B 1 183 ? 26.062 28.672 0.332 1 27.75 183 THR B C 1
ATOM 3080 O O . THR B 1 183 ? 25.672 29.656 -0.296 1 27.75 183 THR B O 1
ATOM 3083 N N . ILE B 1 184 ? 26.062 28.984 1.586 1 29.17 184 ILE B N 1
ATOM 3084 C CA . ILE B 1 184 ? 26.766 30.203 1.979 1 29.17 184 ILE B CA 1
ATOM 3085 C C . ILE B 1 184 ? 28.125 30.25 1.299 1 29.17 184 ILE B C 1
ATOM 3087 O O . ILE B 1 184 ? 29 29.438 1.587 1 29.17 184 ILE B O 1
ATOM 3091 N N . GLY B 1 185 ? 28.062 30.578 -0.006 1 30.7 185 GLY B N 1
ATOM 3092 C CA . GLY B 1 185 ? 29.312 30.922 -0.681 1 30.7 185 GLY B CA 1
ATOM 3093 C C . GLY B 1 185 ? 30.141 31.938 0.077 1 30.7 185 GLY B C 1
ATOM 3094 O O . GLY B 1 185 ? 29.594 32.906 0.607 1 30.7 185 GLY B O 1
ATOM 3095 N N . PHE B 1 186 ? 31.156 31.531 0.77 1 33.12 186 PHE B N 1
ATOM 3096 C CA . PHE B 1 186 ? 32.188 32.375 1.335 1 33.12 186 PHE B CA 1
ATOM 3097 C C . PHE B 1 186 ? 32.594 33.469 0.351 1 33.12 186 PHE B C 1
ATOM 3099 O O . PHE B 1 186 ? 33 33.188 -0.771 1 33.12 186 PHE B O 1
ATOM 3106 N N . LYS B 1 187 ? 31.875 34.594 0.311 1 36.12 187 LYS B N 1
ATOM 3107 C CA . LYS B 1 187 ? 32.438 35.75 -0.38 1 36.12 187 LYS B CA 1
ATOM 3108 C C . LYS B 1 187 ? 33.906 36 0.046 1 36.12 187 LYS B C 1
ATOM 3110 O O . LYS B 1 187 ? 34.188 36.062 1.241 1 36.12 187 LYS B O 1
ATOM 3115 N N . LYS B 1 188 ? 34.875 35.531 -0.832 1 34.12 188 LYS B N 1
ATOM 3116 C CA . LYS B 1 188 ? 36.25 36 -0.707 1 34.12 188 LYS B CA 1
ATOM 3117 C C . LYS B 1 188 ? 36.281 37.5 -0.449 1 34.12 188 LYS B C 1
ATOM 3119 O O . LYS B 1 188 ? 35.594 38.25 -1.104 1 34.12 188 LYS B O 1
ATOM 3124 N N . PRO B 1 189 ? 37.188 37.938 0.532 1 35.38 189 PRO B N 1
ATOM 3125 C CA . PRO B 1 189 ? 37.469 39.375 0.71 1 35.38 189 PRO B CA 1
ATOM 3126 C C . PRO B 1 189 ? 37.938 40.031 -0.577 1 35.38 189 PRO B C 1
ATOM 3128 O O . PRO B 1 189 ? 38.469 39.375 -1.464 1 35.38 189 PRO B O 1
#

pLDDT: mean 72.11, std 24.89, range [27.5, 98.44]

Nearest PDB structures (foldseek):
  6c96-assembly1_A  TM=2.244E-01  e=5.800E+00  Mus musculus
  6c96-assembly1_A  TM=2.302E-01  e=5.800E+00  Mus musculus

Radius of gyration: 24.79 Å; Cα contacts (8 Å, |Δi|>4): 313; chains: 2; bounding box: 80×62×48 Å

Secondary structure (DSSP, 8-state):
--HHHHHHHHHHHHHTEEEETTEEEEEHHHHHHHHTS-HHHHHHHHHHTGGG--TTTEEEPPHHHHHHHHHHHHHHH--GGGGGHHHHTTTSSS---SSPPEEEEHHHHHHGGGT--SHHHHHHHHHHHHHHHHHHHHHHHHHHHHHHHHHHHHH-STTHHHHHHHHHHHHHHHS--------------/--HHHHHHHHHHHHHTEEEETTEEEEEHHHHHHHHTS-HHHHHHHHHHTGGG--TTTEEEPPHHHHHHHHHHHHHHH--TTGGGHHHHTTTSSS---SSPPEEEEHHHHHHGGGT--SHHHHHHHHHHHHHHHHHHHHHHHHHHHHHHHHHHHHH-STTHHHHHHHHHHHHHHHS--------------